Protein AF-A0A7X7JIE3-F1 (afdb_monomer)

Foldseek 3Di:
DWFQDEEDPPDRHPFHDPLGQQLVLVPAAAPKEWDQLLLVVVVVVVVSVVSHDNSYDYDDPPVDDDPQAPVNDRDNQTWIAHPPRPDIDGSTDDPVVVVVVVVDDVLQCVVVDLAQEEAEEACAEPRDHRVSSVVSCPPRPSYDYDYDPDYDSPCCDDPNVVVVVVVVVVSVCVVPVPVVVVVD

Secondary structu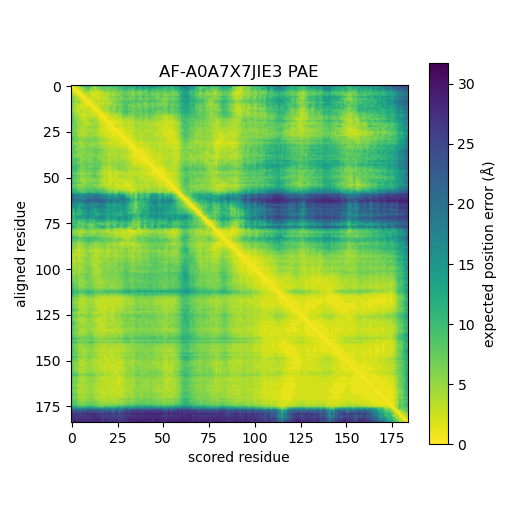re (DSSP,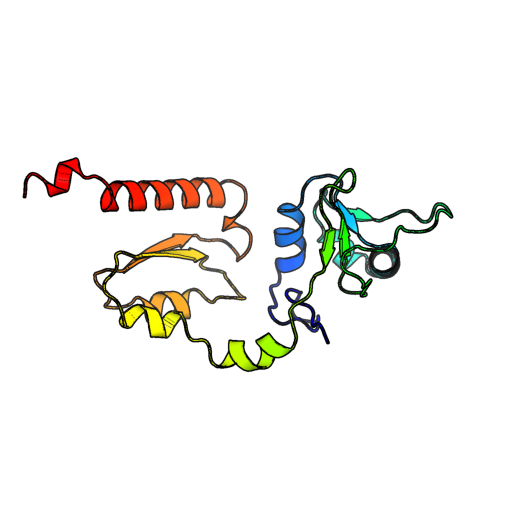 8-state):
-EE--EE-TTS--SEE-TTHHHHHHHTSPTTEEE-HHHHHHHTT-HHHHTTS-TTEEEPP--SPPPPPPTTS---TT-EEE-GGGS-EEES-EEHHHHTTGGG--HHHHGGG----EEEEEETT-SSS-HHHHHHHHTT-TTEEEEEESS-TTGGGSHHHHHHHHHHHHHHHHHHH-HHHHTT-

Radius of gyration: 20.13 Å; Cα contacts (8 Å, |Δi|>4): 265; chains: 1; bounding box: 42×31×66 Å

Mean predicted aligned error: 7.7 Å

Structure (mmCIF, N/CA/C/O backbone):
data_AF-A0A7X7JIE3-F1
#
_entry.id   AF-A0A7X7JIE3-F1
#
loop_
_atom_site.group_PDB
_atom_site.id
_atom_site.type_symbol
_atom_site.label_atom_id
_atom_site.label_alt_id
_atom_site.label_comp_id
_atom_site.label_asym_id
_atom_site.label_entity_id
_atom_site.label_seq_id
_atom_site.pdbx_PDB_ins_code
_atom_site.Cartn_x
_atom_site.Cartn_y
_atom_site.Cartn_z
_atom_site.occupancy
_atom_site.B_iso_or_equiv
_atom_site.auth_seq_id
_atom_site.auth_comp_id
_atom_site.auth_asym_id
_atom_site.auth_atom_id
_atom_site.pdbx_PDB_model_num
ATOM 1 N N . ILE A 1 1 ? -8.744 -13.625 -19.183 1.00 59.03 1 ILE A N 1
ATOM 2 C CA . ILE A 1 1 ? -8.381 -12.196 -19.337 1.00 59.03 1 ILE A CA 1
ATOM 3 C C . ILE A 1 1 ? -7.769 -11.752 -18.012 1.00 59.03 1 ILE A C 1
ATOM 5 O O . ILE A 1 1 ? -8.332 -12.080 -16.974 1.00 59.03 1 ILE A O 1
ATOM 9 N N . LEU A 1 2 ? -6.586 -11.145 -18.031 1.00 63.66 2 LEU A N 1
ATOM 10 C CA . LEU A 1 2 ? -5.974 -10.511 -16.860 1.00 63.66 2 LEU A CA 1
ATOM 11 C C . LEU A 1 2 ? -5.906 -9.010 -17.151 1.00 63.66 2 LEU A C 1
ATOM 13 O O . LEU A 1 2 ? -5.656 -8.644 -18.299 1.00 63.66 2 LEU A O 1
ATOM 17 N N . LEU A 1 3 ? -6.169 -8.175 -16.150 1.00 65.50 3 LEU A N 1
ATOM 18 C CA . LEU A 1 3 ? -6.128 -6.713 -16.270 1.00 65.50 3 LEU A CA 1
ATOM 19 C C . LEU A 1 3 ? -4.968 -6.164 -15.436 1.00 65.50 3 LEU A C 1
ATOM 21 O O . LEU A 1 3 ? -4.694 -6.754 -14.390 1.00 65.50 3 LEU A O 1
ATOM 25 N N . PRO A 1 4 ? -4.314 -5.062 -15.839 1.00 71.94 4 PRO A N 1
ATOM 26 C CA . PRO A 1 4 ? -3.298 -4.421 -15.009 1.00 71.94 4 PRO A CA 1
ATOM 27 C C . PRO A 1 4 ? -3.868 -4.057 -13.638 1.00 71.94 4 PRO A C 1
ATOM 29 O O . PRO A 1 4 ? -4.978 -3.528 -13.539 1.00 71.94 4 PRO A O 1
ATOM 32 N N . MET A 1 5 ? -3.132 -4.375 -12.577 1.00 80.25 5 MET A N 1
ATOM 33 C CA . MET A 1 5 ? -3.599 -4.193 -11.205 1.00 80.25 5 MET A CA 1
ATOM 34 C C . MET A 1 5 ? -3.356 -2.764 -10.724 1.00 80.25 5 MET A C 1
ATOM 36 O O . MET A 1 5 ? -4.296 -2.124 -10.264 1.00 80.25 5 MET A O 1
ATOM 40 N N . ALA A 1 6 ? -2.131 -2.260 -10.871 1.00 80.38 6 ALA A N 1
ATOM 41 C CA . ALA A 1 6 ? -1.749 -0.917 -10.444 1.00 80.38 6 ALA A CA 1
ATOM 42 C C . ALA A 1 6 ? -1.117 -0.124 -11.596 1.00 80.38 6 ALA A C 1
ATOM 44 O O . ALA A 1 6 ? -0.427 -0.690 -12.449 1.00 80.38 6 ALA A O 1
ATOM 45 N N . GLY A 1 7 ? -1.347 1.186 -11.629 1.00 80.06 7 GLY A N 1
ATOM 46 C CA . GLY A 1 7 ? -0.788 2.080 -12.639 1.00 80.06 7 GLY A CA 1
ATOM 47 C C . GLY A 1 7 ? -0.875 3.551 -12.245 1.00 80.06 7 GLY A C 1
ATOM 48 O O . GLY A 1 7 ? -1.239 3.895 -11.124 1.00 80.06 7 GLY A O 1
ATOM 49 N N . THR A 1 8 ? -0.538 4.427 -13.186 1.00 80.25 8 THR A N 1
ATOM 50 C CA . THR A 1 8 ? -0.750 5.877 -13.055 1.00 80.25 8 THR A CA 1
ATOM 51 C C . THR A 1 8 ? -2.126 6.270 -13.602 1.00 80.25 8 THR A C 1
ATOM 53 O O . THR A 1 8 ? -2.792 5.464 -14.249 1.00 80.25 8 THR A O 1
ATOM 56 N N . SER A 1 9 ? -2.570 7.508 -13.367 1.00 75.75 9 SER A N 1
ATOM 57 C CA . SER A 1 9 ? -3.937 7.972 -13.679 1.00 75.75 9 SER A CA 1
ATOM 58 C C . SER A 1 9 ? -4.374 7.839 -15.146 1.00 75.75 9 SER A C 1
ATOM 60 O O . SER A 1 9 ? -5.570 7.778 -15.415 1.00 75.75 9 SER A O 1
ATOM 62 N N . TRP A 1 10 ? -3.438 7.782 -16.095 1.00 77.31 10 TRP A N 1
ATOM 63 C CA . TRP A 1 10 ? -3.717 7.622 -17.528 1.00 77.31 10 TRP A CA 1
ATOM 64 C C . TRP A 1 10 ? -3.559 6.175 -18.023 1.00 77.31 10 TRP A C 1
ATOM 66 O O . TRP A 1 10 ? -3.863 5.879 -19.180 1.00 77.31 10 TRP A O 1
ATOM 76 N N . MET A 1 11 ? -3.074 5.266 -17.172 1.00 77.50 11 MET A N 1
ATOM 77 C CA . MET A 1 11 ? -2.922 3.854 -17.508 1.00 77.50 11 MET A CA 1
ATOM 78 C C . MET A 1 11 ? -4.229 3.103 -17.214 1.00 77.50 11 MET A C 1
ATOM 80 O O . MET A 1 11 ? -4.833 3.312 -16.162 1.00 77.50 11 MET A O 1
ATOM 84 N N . PRO A 1 12 ? -4.666 2.182 -18.092 1.00 75.19 12 PRO A N 1
ATOM 85 C CA . PRO A 1 12 ? -5.800 1.311 -17.815 1.00 75.19 12 PRO A CA 1
ATOM 86 C C . PRO A 1 12 ? -5.411 0.272 -16.750 1.00 75.19 12 PRO A C 1
ATOM 88 O O . PRO A 1 12 ? -4.955 -0.824 -17.077 1.00 75.19 12 PRO A O 1
ATOM 91 N N . ALA A 1 13 ? -5.580 0.627 -15.477 1.00 78.75 13 ALA A N 1
ATOM 92 C CA . ALA A 1 13 ? -5.314 -0.218 -14.316 1.00 78.75 13 ALA A CA 1
ATOM 93 C C . ALA A 1 13 ? -6.512 -0.246 -13.361 1.00 78.75 13 ALA A C 1
ATOM 95 O O . ALA A 1 13 ? -7.357 0.648 -13.374 1.00 78.75 13 ALA A O 1
ATOM 96 N N . PHE A 1 14 ? -6.592 -1.292 -12.537 1.00 78.38 14 PHE A N 1
ATOM 97 C CA . PHE A 1 14 ? -7.648 -1.417 -11.533 1.00 78.38 14 PHE A CA 1
ATOM 98 C C . PHE A 1 14 ? -7.506 -0.375 -10.409 1.00 78.38 14 PHE A C 1
ATOM 100 O O . PHE A 1 14 ? -8.501 0.185 -9.957 1.00 78.38 14 PHE A O 1
ATOM 107 N N . VAL A 1 15 ? -6.270 -0.091 -9.994 1.00 80.69 15 VAL A N 1
ATOM 108 C CA . VAL A 1 15 ? -5.911 0.953 -9.029 1.00 80.69 15 VAL A CA 1
ATOM 109 C C . VAL A 1 15 ? -4.949 1.934 -9.688 1.00 80.69 15 VAL A C 1
ATOM 111 O O . VAL A 1 15 ? -3.995 1.518 -10.347 1.00 80.69 15 VAL A O 1
ATOM 114 N N . ALA A 1 16 ? -5.176 3.232 -9.495 1.00 82.88 16 ALA A N 1
ATOM 115 C CA . ALA A 1 16 ? -4.303 4.272 -10.017 1.00 82.88 16 ALA A CA 1
ATOM 116 C C . ALA A 1 16 ? -3.787 5.174 -8.894 1.00 82.88 16 ALA A C 1
ATOM 118 O O . ALA A 1 16 ? -4.579 5.671 -8.095 1.00 82.88 16 ALA A O 1
ATOM 119 N N . SER A 1 17 ? -2.474 5.410 -8.872 1.00 81.69 17 SER A N 1
ATOM 120 C CA . SER A 1 17 ? -1.835 6.378 -7.977 1.00 81.69 17 SER A CA 1
ATOM 121 C C . SER A 1 17 ? -0.735 7.154 -8.705 1.00 81.69 17 SER A C 1
ATOM 123 O O . SER A 1 17 ? -0.048 6.562 -9.545 1.00 81.69 17 SER A O 1
ATOM 125 N N . PRO A 1 18 ? -0.527 8.451 -8.410 1.00 82.25 18 PRO A N 1
ATOM 126 C CA . PRO A 1 18 ? 0.591 9.213 -8.968 1.00 82.25 18 PRO A CA 1
ATOM 127 C C . PRO A 1 18 ? 1.964 8.626 -8.606 1.00 82.25 18 PRO A C 1
ATOM 129 O O . PRO A 1 18 ? 2.862 8.618 -9.443 1.00 82.25 18 PRO A O 1
ATOM 132 N N . ASP A 1 19 ? 2.105 8.092 -7.392 1.00 84.44 19 ASP A N 1
ATOM 133 C CA . ASP A 1 19 ? 3.336 7.500 -6.852 1.00 84.44 19 ASP A CA 1
ATOM 134 C C . ASP A 1 19 ? 3.497 6.008 -7.196 1.00 84.44 19 ASP A C 1
ATOM 136 O O . ASP A 1 19 ? 4.524 5.416 -6.872 1.00 84.44 19 ASP A O 1
ATOM 140 N N . ALA A 1 20 ? 2.534 5.386 -7.894 1.00 84.12 20 ALA A N 1
ATOM 141 C CA . ALA A 1 20 ? 2.501 3.933 -8.073 1.00 84.12 20 ALA A CA 1
ATOM 142 C C . ALA A 1 20 ? 3.762 3.361 -8.726 1.00 84.12 20 ALA A C 1
ATOM 144 O O . ALA A 1 20 ? 4.228 2.296 -8.334 1.00 84.12 20 ALA A O 1
ATOM 145 N N . LEU A 1 21 ? 4.326 4.051 -9.720 1.00 82.88 21 LEU A N 1
ATOM 146 C CA . LEU A 1 21 ? 5.526 3.573 -10.406 1.00 82.88 21 LEU A CA 1
ATOM 147 C C . LEU A 1 21 ? 6.774 3.709 -9.533 1.00 82.88 21 LEU A C 1
ATOM 149 O O . LEU A 1 21 ? 7.520 2.741 -9.399 1.00 82.88 21 LEU A O 1
ATOM 153 N N . ALA A 1 22 ? 6.991 4.874 -8.925 1.00 85.31 22 ALA A N 1
ATOM 154 C CA . ALA A 1 22 ? 8.165 5.131 -8.093 1.00 85.31 22 ALA A CA 1
ATOM 155 C C . ALA A 1 22 ? 8.135 4.318 -6.796 1.00 85.31 22 ALA A C 1
ATOM 157 O O . ALA A 1 22 ? 9.095 3.617 -6.481 1.00 85.31 22 ALA A O 1
ATOM 158 N N . GLY A 1 23 ? 7.002 4.339 -6.100 1.00 83.69 23 GLY A N 1
ATOM 159 C CA . GLY A 1 23 ? 6.799 3.629 -4.847 1.00 83.69 23 GLY A CA 1
ATOM 160 C C . GLY A 1 23 ? 6.857 2.114 -5.012 1.00 83.69 23 GLY A C 1
ATOM 161 O O . GLY A 1 23 ? 7.679 1.460 -4.374 1.00 83.69 23 GLY A O 1
ATOM 162 N N . ALA A 1 24 ? 6.065 1.538 -5.926 1.00 84.19 24 ALA A N 1
ATOM 163 C CA . ALA A 1 24 ? 6.064 0.085 -6.111 1.00 84.19 24 ALA A CA 1
ATOM 164 C C . ALA A 1 24 ? 7.415 -0.436 -6.615 1.00 84.19 24 ALA A C 1
ATOM 166 O O . ALA A 1 24 ? 7.845 -1.513 -6.209 1.00 84.19 24 ALA A O 1
ATOM 167 N N . SER A 1 25 ? 8.114 0.321 -7.471 1.00 85.38 25 SER A N 1
ATOM 168 C CA . SER A 1 25 ? 9.445 -0.085 -7.932 1.00 85.38 25 SER A CA 1
ATOM 169 C C . SER A 1 25 ? 10.509 -0.010 -6.838 1.00 85.38 25 SER A C 1
ATOM 171 O O . SER A 1 25 ? 11.468 -0.778 -6.884 1.00 85.38 25 SER A O 1
ATOM 173 N N . ALA A 1 26 ? 10.374 0.878 -5.852 1.00 87.12 26 ALA A N 1
ATOM 174 C CA . ALA A 1 26 ? 11.296 0.951 -4.718 1.00 87.12 26 ALA A CA 1
ATOM 175 C C . ALA A 1 26 ? 11.199 -0.277 -3.794 1.00 87.12 26 ALA A C 1
ATOM 177 O O . ALA A 1 26 ? 12.185 -0.631 -3.154 1.00 87.12 26 ALA A O 1
ATOM 178 N N . LEU A 1 27 ? 10.047 -0.958 -3.774 1.00 86.69 27 LEU A N 1
ATOM 179 C CA . LEU A 1 27 ? 9.825 -2.181 -2.990 1.00 86.69 27 LEU A CA 1
ATOM 180 C C . LEU A 1 27 ? 10.419 -3.442 -3.625 1.00 86.69 27 LEU A C 1
ATOM 182 O O . LEU A 1 27 ? 10.488 -4.486 -2.979 1.00 86.69 27 LEU A O 1
ATOM 186 N N . LEU A 1 28 ? 10.825 -3.373 -4.892 1.00 86.81 28 LEU A N 1
ATOM 187 C CA . LEU A 1 28 ? 11.394 -4.517 -5.594 1.00 86.81 28 LEU A CA 1
ATOM 188 C C . LEU A 1 28 ? 12.878 -4.680 -5.248 1.00 86.81 28 LEU A C 1
ATOM 190 O O . LEU A 1 28 ? 13.570 -3.670 -5.102 1.00 86.81 28 LEU A O 1
ATOM 194 N N . PRO A 1 29 ? 13.404 -5.915 -5.171 1.00 86.88 29 PRO A N 1
ATOM 195 C CA . PRO A 1 29 ? 14.830 -6.147 -4.959 1.00 86.88 29 PRO A CA 1
ATOM 196 C C . PRO A 1 29 ? 15.700 -5.496 -6.041 1.00 86.88 29 PRO A C 1
ATOM 198 O O . PRO A 1 29 ? 15.321 -5.451 -7.215 1.00 86.88 29 PRO A O 1
ATOM 201 N N . ALA A 1 30 ? 16.884 -5.015 -5.662 1.00 87.81 30 ALA A N 1
ATOM 202 C CA . ALA A 1 30 ? 17.836 -4.431 -6.605 1.00 87.81 30 ALA A CA 1
ATOM 203 C C . ALA A 1 30 ? 18.287 -5.456 -7.657 1.00 87.81 30 ALA A C 1
ATOM 205 O O . ALA A 1 30 ? 18.656 -6.571 -7.301 1.00 87.81 30 ALA A O 1
ATOM 206 N N . GLY A 1 31 ? 18.271 -5.074 -8.939 1.00 84.31 31 GLY A N 1
ATOM 207 C CA . GLY A 1 31 ? 18.540 -5.976 -10.067 1.00 84.31 31 GLY A CA 1
ATOM 208 C C . GLY A 1 31 ? 17.283 -6.648 -10.632 1.00 84.31 31 GLY A C 1
ATOM 209 O O . GLY A 1 31 ? 17.386 -7.572 -11.441 1.00 84.31 31 GLY A O 1
ATOM 210 N N . THR A 1 32 ? 16.092 -6.203 -10.212 1.00 87.31 32 THR A N 1
ATOM 211 C CA . THR A 1 32 ? 14.821 -6.642 -10.797 1.00 87.31 32 THR A CA 1
ATOM 212 C C . THR A 1 32 ? 14.745 -6.189 -12.250 1.00 87.31 32 THR A C 1
ATOM 214 O O . THR A 1 32 ? 14.961 -5.020 -12.553 1.00 87.31 32 THR A O 1
ATOM 217 N 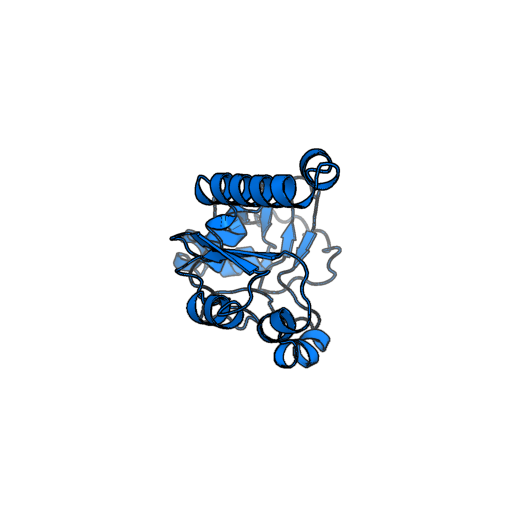N . ARG A 1 33 ? 14.398 -7.089 -13.170 1.00 86.12 33 ARG A N 1
ATOM 218 C CA . ARG A 1 33 ? 14.357 -6.794 -14.606 1.00 86.12 33 ARG A CA 1
ATOM 219 C C . ARG A 1 33 ? 12.938 -6.679 -15.134 1.00 86.12 33 ARG A C 1
ATOM 221 O O . ARG A 1 33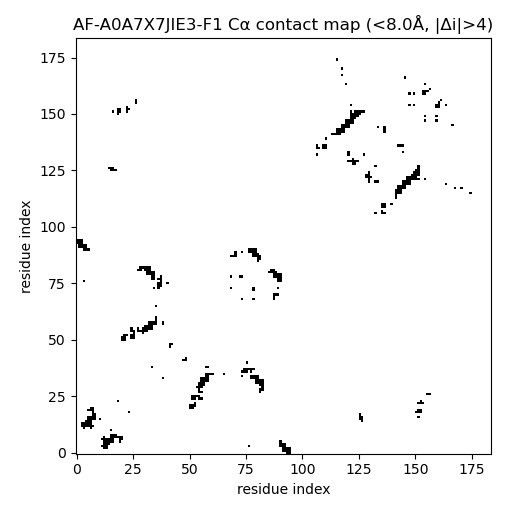 ? 12.067 -7.478 -14.790 1.00 86.12 33 ARG A O 1
ATOM 228 N N . LEU A 1 34 ? 12.720 -5.705 -16.015 1.00 84.62 34 LEU A N 1
ATOM 229 C CA . LEU A 1 34 ? 11.510 -5.625 -16.842 1.00 84.62 34 LEU A CA 1
ATOM 230 C C . LEU A 1 34 ? 11.624 -6.575 -18.030 1.00 84.62 34 LEU A C 1
ATOM 232 O O . LEU A 1 34 ? 12.707 -6.713 -18.595 1.00 84.62 34 LEU A O 1
ATOM 236 N N . SER A 1 35 ? 10.508 -7.125 -18.505 1.00 80.56 35 SER A N 1
ATOM 237 C CA . SER A 1 35 ? 10.494 -7.849 -19.784 1.00 80.56 35 SER A CA 1
ATOM 238 C C . SER A 1 35 ? 11.025 -7.000 -20.945 1.00 80.56 35 SER A C 1
ATOM 240 O O . SER A 1 35 ? 10.979 -5.761 -20.916 1.00 80.56 35 SER A O 1
ATOM 242 N N . ARG A 1 36 ? 11.506 -7.643 -22.010 1.00 78.44 36 ARG A N 1
ATOM 243 C CA . ARG A 1 36 ? 12.017 -6.975 -23.213 1.00 78.44 36 ARG A CA 1
ATOM 244 C C . ARG A 1 36 ? 10.962 -6.095 -23.851 1.00 78.44 36 ARG A C 1
ATOM 246 O O . ARG A 1 36 ? 11.273 -4.980 -24.280 1.00 78.44 36 ARG A O 1
ATOM 253 N N . ARG A 1 37 ? 9.711 -6.557 -23.902 1.00 78.00 37 ARG A N 1
ATOM 254 C CA . ARG A 1 37 ? 8.600 -5.781 -24.459 1.00 78.00 37 ARG A CA 1
ATOM 255 C C . ARG A 1 37 ? 8.383 -4.493 -23.673 1.00 78.00 37 ARG A C 1
ATOM 257 O O . ARG A 1 37 ? 8.367 -3.416 -24.273 1.00 78.00 37 ARG A O 1
ATOM 264 N N . THR A 1 38 ? 8.274 -4.585 -22.349 1.00 80.00 38 THR A N 1
ATOM 265 C CA . THR A 1 38 ? 8.097 -3.410 -21.486 1.00 80.00 38 THR A CA 1
ATOM 266 C C . THR A 1 38 ? 9.323 -2.501 -21.530 1.00 80.00 38 THR A C 1
ATOM 268 O O . THR A 1 38 ? 9.170 -1.294 -21.695 1.00 80.00 38 THR A O 1
ATOM 271 N N . SER A 1 39 ? 10.536 -3.059 -21.517 1.00 82.88 39 SER A N 1
ATOM 272 C CA . SER A 1 39 ? 11.793 -2.309 -21.658 1.00 82.88 39 SER A CA 1
ATOM 273 C C . SER A 1 39 ? 11.856 -1.516 -22.969 1.00 82.88 39 SER A C 1
ATOM 275 O O . SER A 1 39 ? 12.257 -0.352 -22.982 1.00 82.88 39 SER A O 1
ATOM 277 N N . THR A 1 40 ? 11.420 -2.115 -24.080 1.00 82.81 40 THR A N 1
ATOM 278 C CA . THR A 1 40 ? 11.409 -1.472 -25.405 1.00 82.81 40 THR A CA 1
ATOM 279 C C . THR A 1 40 ? 10.432 -0.303 -25.458 1.00 82.81 40 THR A C 1
ATOM 281 O O . THR A 1 40 ? 10.748 0.751 -26.009 1.00 82.81 40 THR A O 1
ATOM 284 N N . VAL A 1 41 ? 9.253 -0.470 -24.860 1.00 82.00 41 VAL A N 1
ATOM 285 C CA . VAL A 1 41 ? 8.247 0.594 -24.764 1.00 82.00 41 VAL A CA 1
ATOM 286 C C . VAL A 1 41 ? 8.739 1.716 -23.853 1.00 82.00 41 VAL A C 1
ATOM 288 O O . VAL A 1 41 ? 8.653 2.885 -24.223 1.00 82.00 41 VAL A O 1
ATOM 291 N N . LEU A 1 42 ? 9.328 1.377 -22.706 1.00 81.56 42 LEU A N 1
ATOM 292 C CA . LEU A 1 42 ? 9.815 2.346 -21.730 1.00 81.56 42 LEU A CA 1
ATOM 293 C C . LEU A 1 42 ? 10.960 3.215 -22.278 1.00 81.56 42 LEU A C 1
ATOM 295 O O . LEU A 1 42 ? 11.029 4.402 -21.969 1.00 81.56 42 LEU A O 1
ATOM 299 N N . LYS A 1 43 ? 11.815 2.676 -23.161 1.00 81.81 43 LYS A N 1
ATOM 300 C CA . LYS A 1 43 ? 12.826 3.472 -23.888 1.00 81.81 43 LYS A CA 1
ATOM 301 C C . LYS A 1 43 ? 12.209 4.626 -24.690 1.00 81.81 43 LYS A C 1
ATOM 303 O O . LYS A 1 43 ? 12.877 5.633 -24.893 1.00 81.81 43 LYS A O 1
ATOM 308 N N . ARG A 1 44 ? 10.951 4.499 -25.126 1.00 83.75 44 ARG A N 1
ATOM 309 C CA . ARG A 1 44 ? 10.213 5.540 -25.863 1.00 83.75 44 ARG A CA 1
ATOM 310 C C . ARG A 1 44 ? 9.459 6.513 -24.948 1.00 83.75 44 ARG A C 1
ATOM 312 O O . ARG A 1 44 ? 8.882 7.472 -25.446 1.00 83.75 44 ARG A O 1
ATOM 319 N N . LEU A 1 45 ? 9.460 6.280 -23.633 1.00 84.00 45 LEU A N 1
ATOM 320 C CA . LEU A 1 45 ? 8.726 7.056 -22.629 1.00 84.00 45 LEU A CA 1
ATOM 321 C C . LEU A 1 45 ? 9.686 7.536 -21.522 1.00 84.00 45 LEU A C 1
ATOM 323 O O . LEU A 1 45 ? 9.653 7.022 -20.401 1.00 84.00 45 LEU A O 1
ATOM 327 N N . PRO A 1 46 ? 10.564 8.516 -21.808 1.00 82.56 46 PRO A N 1
ATOM 328 C CA . PRO A 1 46 ? 11.634 8.921 -20.892 1.00 82.56 46 PRO A CA 1
ATOM 329 C C . PRO A 1 46 ? 11.118 9.473 -19.555 1.00 82.56 46 PRO A C 1
ATOM 331 O O . PRO A 1 46 ? 11.730 9.225 -18.521 1.00 82.56 46 PRO A O 1
ATOM 334 N N . SER A 1 47 ? 9.968 10.153 -19.553 1.00 81.75 47 SER A N 1
ATOM 335 C CA . SER A 1 47 ? 9.320 10.653 -18.334 1.00 81.75 47 SER A CA 1
ATOM 336 C C . SER A 1 47 ? 8.841 9.530 -17.412 1.00 81.75 47 SER A C 1
ATOM 338 O O . SER A 1 47 ? 8.950 9.650 -16.198 1.00 81.75 47 SER A O 1
ATOM 340 N N . VAL A 1 48 ? 8.352 8.424 -17.978 1.00 79.56 48 VAL A N 1
ATOM 341 C CA . VAL A 1 48 ? 7.921 7.237 -17.225 1.00 79.56 48 VAL A CA 1
ATOM 342 C C . VAL A 1 48 ? 9.139 6.478 -16.707 1.00 79.56 48 VAL A C 1
ATOM 344 O O . VAL A 1 48 ? 9.166 6.062 -15.554 1.00 79.56 48 VAL A O 1
ATOM 347 N N . ARG A 1 49 ? 10.189 6.351 -17.530 1.00 81.75 49 ARG A N 1
ATOM 348 C CA . ARG A 1 49 ? 11.460 5.741 -17.116 1.00 81.75 49 ARG A CA 1
ATOM 349 C C . ARG A 1 49 ? 12.077 6.459 -15.918 1.00 81.75 49 ARG A C 1
ATOM 351 O O . ARG A 1 49 ? 12.589 5.793 -15.028 1.00 81.75 49 ARG A O 1
ATOM 358 N N . ALA A 1 50 ? 12.024 7.789 -15.901 1.00 82.69 50 ALA A N 1
ATOM 359 C CA . ALA A 1 50 ? 12.570 8.601 -14.817 1.00 82.69 50 ALA A CA 1
ATOM 360 C C . ALA A 1 50 ? 11.865 8.377 -13.466 1.00 82.69 50 ALA A C 1
ATOM 362 O O . ALA A 1 50 ? 12.440 8.698 -12.433 1.00 82.69 50 ALA A O 1
ATOM 363 N N . GLN A 1 51 ? 10.645 7.829 -13.470 1.00 83.25 51 GLN A N 1
ATOM 364 C CA . GLN A 1 51 ? 9.905 7.503 -12.250 1.00 83.25 51 GLN A CA 1
ATOM 365 C C . GLN A 1 51 ? 10.267 6.132 -11.678 1.00 83.25 51 GLN A C 1
ATOM 367 O O . GLN A 1 51 ? 9.901 5.852 -10.544 1.00 83.25 51 GLN A O 1
ATOM 372 N N . LEU A 1 52 ? 10.940 5.257 -12.429 1.00 84.94 52 LEU A N 1
ATOM 373 C CA . LEU A 1 52 ? 11.330 3.955 -11.894 1.00 84.94 52 LEU A CA 1
ATOM 374 C C . LEU A 1 52 ? 12.488 4.098 -10.909 1.00 84.94 52 LEU A C 1
ATOM 376 O O . LEU A 1 52 ? 13.425 4.870 -11.125 1.00 84.94 52 LEU A O 1
ATOM 380 N N . SER A 1 53 ? 12.437 3.306 -9.844 1.00 86.44 53 SER A N 1
ATOM 381 C CA . SER A 1 53 ? 13.524 3.198 -8.885 1.00 86.44 53 SER A CA 1
ATOM 382 C C . SER A 1 53 ? 14.782 2.618 -9.536 1.00 86.44 53 SER A C 1
ATOM 384 O O . SER A 1 53 ? 14.750 1.954 -10.576 1.00 86.44 53 SER A O 1
ATOM 386 N N . LYS A 1 54 ? 15.911 2.804 -8.851 1.00 86.44 54 LYS A N 1
ATOM 387 C CA . LYS A 1 54 ? 17.203 2.216 -9.230 1.00 86.44 54 LYS A CA 1
ATOM 388 C C . LYS A 1 54 ? 17.233 0.689 -9.110 1.00 86.44 54 LYS A C 1
ATOM 390 O O . LYS A 1 54 ? 18.184 0.077 -9.579 1.00 86.44 54 LYS A O 1
ATOM 395 N N . ASN A 1 55 ? 16.219 0.082 -8.490 1.00 87.62 55 ASN A N 1
ATOM 396 C CA . ASN A 1 55 ? 16.144 -1.366 -8.331 1.00 87.62 55 ASN A CA 1
ATOM 397 C C . ASN A 1 55 ? 15.723 -2.060 -9.630 1.00 87.62 55 ASN A C 1
ATOM 399 O O . ASN A 1 55 ? 15.928 -3.266 -9.756 1.00 87.62 55 ASN A O 1
ATOM 403 N N . ILE A 1 56 ? 15.143 -1.307 -10.576 1.00 85.06 56 ILE A N 1
ATOM 404 C CA . ILE A 1 56 ? 14.684 -1.828 -11.857 1.00 85.06 56 ILE A CA 1
ATOM 405 C C . ILE A 1 56 ? 15.717 -1.597 -12.961 1.00 85.06 56 ILE A C 1
ATOM 407 O O . ILE A 1 56 ? 16.061 -0.464 -13.301 1.00 85.06 56 ILE A O 1
ATOM 411 N N . GLU A 1 57 ? 16.105 -2.685 -13.615 1.00 84.31 57 GLU A N 1
ATOM 412 C CA . GLU A 1 57 ? 16.963 -2.693 -14.791 1.00 84.31 57 GLU A CA 1
ATOM 413 C C . GLU A 1 57 ? 16.149 -3.031 -16.054 1.00 84.31 57 GLU A C 1
ATOM 415 O O . GLU A 1 57 ? 15.385 -4.004 -16.083 1.00 84.31 57 GLU A O 1
ATOM 420 N N . PRO A 1 58 ? 16.274 -2.248 -17.139 1.00 79.00 58 PRO A N 1
ATOM 421 C CA . PRO A 1 58 ? 15.752 -2.657 -18.434 1.00 79.00 58 PRO A CA 1
ATOM 422 C C . PRO A 1 58 ? 16.493 -3.903 -18.920 1.00 79.00 58 PRO A C 1
ATOM 424 O O . PRO A 1 58 ? 17.720 -3.943 -18.880 1.00 79.00 58 PRO A O 1
ATOM 427 N N . THR A 1 59 ? 15.773 -4.882 -19.462 1.00 77.50 59 THR A N 1
ATOM 428 C CA . THR A 1 59 ? 16.432 -6.018 -20.115 1.00 77.50 59 THR A CA 1
ATOM 429 C C . THR A 1 59 ? 17.094 -5.553 -21.415 1.00 77.50 59 THR A C 1
ATOM 431 O O . THR A 1 59 ? 16.456 -4.917 -22.267 1.00 77.50 59 THR A O 1
ATOM 434 N N . GLU A 1 60 ? 18.392 -5.833 -21.557 1.00 67.38 60 GLU A N 1
ATOM 435 C CA . GLU A 1 60 ? 19.152 -5.539 -22.772 1.00 67.38 60 GLU A CA 1
ATOM 436 C C . GLU A 1 60 ? 18.726 -6.443 -23.936 1.00 67.38 60 GLU A C 1
ATOM 438 O O . GLU A 1 60 ? 18.245 -7.562 -23.762 1.00 67.38 60 GLU A O 1
ATOM 443 N N . ILE A 1 61 ? 18.872 -5.925 -25.155 1.00 58.75 61 ILE A N 1
ATOM 444 C CA . ILE A 1 61 ? 18.633 -6.691 -26.379 1.00 58.75 61 ILE A CA 1
ATOM 445 C C . ILE A 1 61 ? 20.005 -7.193 -26.829 1.00 58.75 61 ILE A C 1
ATOM 447 O O . ILE A 1 61 ? 20.670 -6.540 -27.625 1.00 58.75 61 ILE A O 1
ATOM 451 N N . ASP A 1 62 ? 20.444 -8.317 -26.271 1.00 58.00 62 ASP A N 1
ATOM 452 C CA . ASP A 1 62 ? 21.746 -8.946 -26.542 1.00 58.00 62 ASP A CA 1
ATOM 453 C C . ASP A 1 62 ? 21.651 -10.116 -27.542 1.00 58.00 62 ASP A C 1
ATOM 455 O O . ASP A 1 62 ? 22.602 -10.871 -27.732 1.00 58.00 62 ASP A O 1
ATOM 459 N N . GLY A 1 63 ? 20.492 -10.282 -28.188 1.00 54.66 63 GLY A N 1
ATOM 460 C CA . GLY A 1 63 ? 20.236 -11.352 -29.153 1.00 54.66 63 GLY A CA 1
ATOM 461 C C . GLY A 1 63 ? 19.952 -12.723 -28.531 1.00 54.66 63 GLY A C 1
ATOM 462 O O . GLY A 1 63 ? 19.657 -13.655 -29.276 1.00 54.66 63 GLY A O 1
ATOM 463 N N . ARG A 1 64 ? 19.986 -12.867 -27.198 1.00 58.50 64 ARG A N 1
ATOM 464 C CA . ARG A 1 64 ? 19.569 -14.105 -26.524 1.00 58.50 64 ARG A CA 1
ATOM 465 C C . ARG A 1 64 ? 18.049 -14.183 -26.458 1.00 58.50 64 ARG A C 1
ATOM 467 O O . ARG A 1 64 ? 17.371 -13.168 -26.308 1.00 58.50 64 ARG A O 1
ATOM 474 N N . GLU A 1 65 ? 17.485 -15.376 -26.575 1.00 59.84 65 GLU A N 1
ATOM 475 C CA . GLU A 1 65 ? 16.044 -15.567 -26.402 1.00 59.84 65 GLU A CA 1
ATOM 476 C C . GLU A 1 65 ? 15.651 -15.216 -24.958 1.00 59.84 65 GLU A C 1
ATOM 478 O O . GLU A 1 65 ? 16.380 -15.534 -24.017 1.00 59.84 65 GLU A O 1
ATOM 483 N N . GLU A 1 66 ? 14.547 -14.483 -24.771 1.00 64.19 66 GLU A N 1
ATOM 484 C CA . GLU A 1 66 ? 14.074 -14.240 -23.405 1.00 64.19 66 GLU A CA 1
ATOM 485 C C . GLU A 1 66 ? 13.435 -15.542 -22.914 1.00 64.19 66 GLU A C 1
ATOM 487 O O . GLU A 1 66 ? 12.593 -16.076 -23.640 1.00 64.19 66 GLU A O 1
ATOM 492 N N . PRO A 1 67 ? 13.795 -16.058 -21.725 1.00 61.69 67 PRO A N 1
ATOM 493 C CA . PRO A 1 67 ? 13.180 -17.277 -21.215 1.00 61.69 67 PRO A CA 1
ATOM 494 C C . PRO A 1 67 ? 11.665 -17.088 -21.139 1.00 61.69 67 PRO A C 1
ATOM 496 O O . PRO A 1 67 ? 11.215 -16.008 -20.755 1.00 61.69 67 PRO A O 1
ATOM 499 N N . GLU A 1 68 ? 10.862 -18.100 -21.461 1.00 62.62 68 GLU A N 1
ATOM 500 C CA . GLU A 1 68 ? 9.414 -18.006 -21.244 1.00 62.62 68 GLU A CA 1
ATOM 501 C C . GLU A 1 68 ? 9.127 -17.640 -19.781 1.00 62.62 68 GLU A C 1
ATOM 503 O O . GLU A 1 68 ? 9.805 -18.106 -18.864 1.00 62.62 68 GLU A O 1
ATOM 508 N N . THR A 1 69 ? 8.166 -16.744 -19.552 1.00 64.44 69 THR A N 1
ATOM 509 C CA . THR A 1 69 ? 7.772 -16.402 -18.184 1.00 64.44 69 THR A CA 1
ATOM 510 C C . THR A 1 69 ? 6.948 -17.556 -17.620 1.00 64.44 69 THR A C 1
ATOM 512 O O . THR A 1 69 ? 5.990 -18.002 -18.252 1.00 64.44 69 THR A O 1
ATOM 515 N N . GLY A 1 70 ? 7.244 -18.003 -16.401 1.00 61.19 70 GLY A N 1
ATOM 516 C CA . GLY A 1 70 ? 6.392 -18.923 -15.640 1.00 61.19 70 GLY A CA 1
ATOM 517 C C . GLY A 1 70 ? 5.002 -18.336 -15.360 1.00 61.19 70 GLY A C 1
ATOM 518 O O . GLY A 1 70 ? 4.049 -19.061 -15.082 1.00 61.19 70 GLY A O 1
ATOM 519 N N . VAL A 1 71 ? 4.853 -17.014 -15.510 1.00 66.44 71 VAL A N 1
ATOM 520 C CA . VAL A 1 71 ? 3.569 -16.294 -15.468 1.00 66.44 71 VAL A CA 1
ATOM 521 C C . VAL A 1 71 ? 2.738 -16.489 -16.755 1.00 66.44 71 VAL A C 1
ATOM 523 O O . VAL A 1 71 ? 1.567 -16.104 -16.819 1.00 66.44 71 VAL A O 1
ATOM 526 N N . GLY A 1 72 ? 3.326 -17.100 -17.792 1.00 60.00 72 GLY A N 1
ATOM 527 C CA . GLY A 1 72 ? 2.678 -17.523 -19.034 1.00 60.00 72 GLY A CA 1
ATOM 528 C C . GLY A 1 72 ? 2.236 -16.388 -19.960 1.00 60.00 72 GLY A C 1
ATOM 529 O O . GLY A 1 72 ? 1.493 -16.643 -20.911 1.00 60.00 72 GLY A O 1
ATOM 530 N N . ARG A 1 73 ? 2.608 -15.128 -19.673 1.00 63.09 73 ARG A N 1
ATOM 531 C CA . ARG A 1 73 ? 2.254 -13.934 -20.467 1.00 63.09 73 ARG A CA 1
ATOM 532 C C . ARG A 1 73 ? 3.267 -12.803 -20.289 1.00 63.09 73 ARG A C 1
ATOM 534 O O . ARG A 1 73 ? 3.581 -12.449 -19.159 1.00 63.09 73 ARG A O 1
ATOM 541 N N . ASP A 1 74 ? 3.661 -12.169 -21.395 1.00 65.25 74 ASP A N 1
ATOM 542 C CA . ASP A 1 74 ? 4.395 -10.895 -21.426 1.00 65.25 74 ASP A CA 1
ATOM 543 C C . ASP A 1 74 ? 3.493 -9.770 -21.977 1.00 65.25 74 ASP A C 1
ATOM 545 O O . ASP A 1 74 ? 3.277 -9.616 -23.189 1.00 65.25 74 ASP A O 1
ATOM 549 N N . SER A 1 75 ? 2.879 -9.011 -21.065 1.00 66.88 75 SER A N 1
ATOM 550 C CA . SER A 1 75 ? 2.057 -7.848 -21.415 1.00 66.88 75 SER A CA 1
ATOM 551 C C . SER A 1 75 ? 2.885 -6.566 -21.356 1.00 66.88 75 SER A C 1
ATOM 553 O O . SER A 1 75 ? 3.831 -6.467 -20.583 1.00 66.88 75 SER A O 1
ATOM 555 N N . ILE A 1 76 ? 2.479 -5.543 -22.114 1.00 64.44 76 ILE A N 1
ATOM 556 C CA . ILE A 1 76 ? 3.120 -4.216 -22.086 1.00 64.44 76 ILE A CA 1
ATOM 557 C C . ILE A 1 76 ? 3.168 -3.597 -20.677 1.00 64.44 76 ILE A C 1
ATOM 559 O O . ILE A 1 76 ? 4.061 -2.804 -20.389 1.00 64.44 76 ILE A O 1
ATOM 563 N N . TRP A 1 77 ? 2.257 -4.010 -19.791 1.00 64.12 77 TRP A N 1
ATOM 564 C CA . TRP A 1 77 ? 2.138 -3.531 -18.413 1.00 64.12 77 TRP A CA 1
ATOM 565 C C . TRP A 1 77 ? 3.091 -4.218 -17.425 1.00 64.12 77 TRP A C 1
ATOM 567 O O . TRP A 1 77 ? 3.061 -3.897 -16.240 1.00 64.12 77 TRP A O 1
ATOM 577 N N . GLY A 1 78 ? 3.975 -5.086 -17.929 1.00 71.00 78 GLY A N 1
ATOM 578 C CA . GLY A 1 78 ? 5.179 -5.526 -17.237 1.00 71.00 78 GLY A CA 1
ATOM 579 C C . GLY A 1 78 ? 5.080 -6.917 -16.628 1.00 71.00 78 GLY A C 1
ATOM 580 O O . GLY A 1 78 ? 4.162 -7.227 -15.864 1.00 71.00 78 GLY A O 1
ATOM 581 N N . VAL A 1 79 ? 6.085 -7.729 -16.947 1.00 77.38 79 VAL A N 1
ATOM 582 C CA . VAL A 1 79 ? 6.555 -8.815 -16.088 1.00 77.38 79 VAL A CA 1
ATOM 583 C C . VAL A 1 79 ? 7.830 -8.328 -15.412 1.00 77.38 79 VAL A C 1
ATOM 585 O O . VAL A 1 79 ? 8.722 -7.796 -16.077 1.00 77.38 79 VAL A O 1
ATOM 588 N N . LEU A 1 80 ? 7.877 -8.481 -14.096 1.00 81.81 80 LEU A N 1
ATOM 589 C CA . LEU A 1 80 ? 9.023 -8.224 -13.244 1.00 81.81 80 LEU A CA 1
ATOM 590 C C . LEU A 1 80 ? 9.689 -9.558 -12.942 1.00 81.81 80 LEU A C 1
ATOM 592 O O . LEU A 1 80 ? 9.023 -10.490 -12.487 1.00 81.81 80 LEU A O 1
ATOM 596 N N . ARG A 1 81 ? 10.992 -9.642 -13.186 1.00 83.00 81 ARG A N 1
ATOM 597 C CA . ARG A 1 81 ? 11.806 -10.790 -12.794 1.00 83.00 81 ARG A CA 1
ATOM 598 C C . ARG A 1 81 ? 12.774 -10.376 -11.715 1.00 83.00 81 ARG A C 1
ATOM 600 O O . ARG A 1 81 ? 13.494 -9.396 -11.890 1.00 83.00 81 ARG A O 1
ATOM 607 N N . GLY A 1 82 ? 12.795 -11.125 -10.627 1.00 83.44 82 GLY A N 1
ATOM 608 C CA . GLY A 1 82 ? 13.752 -10.913 -9.562 1.00 83.44 82 GLY A CA 1
ATOM 609 C C . GLY A 1 82 ? 15.194 -11.127 -10.017 1.00 83.44 82 GLY A C 1
ATOM 610 O O . GLY A 1 82 ? 15.441 -11.781 -11.041 1.00 83.44 82 GLY A O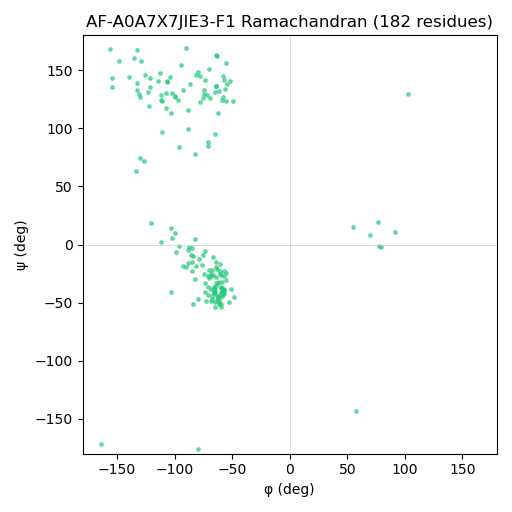 1
ATOM 611 N N . PRO A 1 83 ? 16.157 -10.617 -9.239 1.00 80.56 83 PRO A N 1
ATOM 612 C CA . PRO A 1 83 ? 17.566 -10.946 -9.412 1.00 80.56 83 PRO A CA 1
ATOM 613 C C . PRO A 1 83 ? 17.754 -12.466 -9.439 1.00 80.56 83 PRO A C 1
ATOM 615 O O . PRO A 1 83 ? 17.069 -13.191 -8.723 1.00 80.56 83 PRO A O 1
ATOM 618 N N . ASN A 1 84 ? 18.648 -12.960 -10.299 1.00 80.25 84 ASN A N 1
ATOM 619 C CA . ASN A 1 84 ? 18.967 -14.391 -10.432 1.00 80.25 84 ASN A CA 1
ATOM 620 C C . ASN A 1 84 ? 17.765 -15.325 -10.712 1.00 80.25 84 ASN A C 1
ATOM 622 O O . ASN A 1 84 ? 17.898 -16.538 -10.579 1.00 80.25 84 ASN A O 1
ATOM 626 N N . GLY A 1 85 ? 16.607 -14.789 -11.120 1.00 76.06 85 GLY A N 1
ATOM 627 C CA . GLY A 1 85 ? 15.400 -15.583 -11.373 1.00 76.06 85 GLY A CA 1
ATOM 628 C C . GLY A 1 85 ? 14.656 -16.036 -10.111 1.00 76.06 85 GLY A C 1
ATOM 629 O O . GLY A 1 85 ? 13.860 -16.965 -10.190 1.00 76.06 85 GLY A O 1
ATOM 630 N N . GLU A 1 86 ? 14.885 -15.395 -8.960 1.00 81.69 86 GLU A N 1
ATOM 631 C CA . GLU A 1 86 ? 14.265 -15.778 -7.677 1.00 81.69 86 GLU A CA 1
ATOM 632 C C . GLU A 1 86 ? 12.737 -15.636 -7.654 1.00 81.69 86 GLU A C 1
ATOM 634 O O . GLU A 1 86 ? 12.051 -16.356 -6.928 1.00 81.69 86 GLU A O 1
ATOM 639 N N . PHE A 1 87 ? 12.185 -14.719 -8.451 1.00 83.69 87 PHE A N 1
ATOM 640 C CA . PHE A 1 87 ? 10.743 -14.587 -8.621 1.00 83.69 87 PHE A CA 1
ATOM 641 C C . PHE A 1 87 ? 10.380 -14.108 -10.022 1.00 83.69 87 PHE A C 1
ATOM 643 O O . PHE A 1 87 ? 11.154 -13.423 -10.691 1.00 83.69 87 PHE A O 1
ATOM 650 N N . GLU A 1 88 ? 9.142 -14.389 -10.419 1.00 81.69 88 GLU A N 1
ATOM 651 C CA . GLU A 1 88 ? 8.497 -13.740 -11.553 1.00 81.69 88 GLU A CA 1
ATOM 652 C C . GLU A 1 88 ? 7.107 -13.254 -11.150 1.00 81.69 88 GLU A C 1
ATOM 654 O O . GLU A 1 88 ? 6.304 -14.004 -10.595 1.00 81.69 88 GLU A O 1
ATOM 659 N N . ALA A 1 89 ? 6.812 -11.990 -11.439 1.00 79.81 89 ALA A N 1
ATOM 660 C CA . ALA A 1 89 ? 5.529 -11.373 -11.139 1.00 79.81 89 ALA A CA 1
ATOM 661 C C . ALA A 1 89 ? 5.010 -10.621 -12.363 1.00 79.81 89 ALA A C 1
ATOM 663 O O . ALA A 1 89 ? 5.759 -9.921 -13.037 1.00 79.81 89 ALA A O 1
ATOM 664 N N . ALA A 1 90 ? 3.712 -10.721 -12.644 1.00 79.44 90 ALA A N 1
ATOM 665 C CA . ALA A 1 90 ? 3.057 -9.862 -13.626 1.00 79.44 90 ALA A CA 1
ATOM 666 C C . ALA A 1 90 ? 2.189 -8.830 -12.914 1.00 79.44 90 ALA A C 1
ATOM 668 O O . ALA A 1 90 ? 1.478 -9.159 -11.962 1.00 79.44 90 ALA A O 1
ATOM 669 N N . ASN A 1 91 ? 2.181 -7.600 -13.427 1.00 80.00 91 ASN A N 1
ATOM 670 C CA . ASN A 1 91 ? 1.193 -6.605 -13.026 1.00 80.00 91 ASN A CA 1
ATOM 671 C C . ASN A 1 91 ? -0.178 -6.995 -13.599 1.00 80.00 91 ASN A C 1
ATOM 673 O O . ASN A 1 91 ? -0.552 -6.594 -14.703 1.00 80.00 91 ASN A O 1
ATOM 677 N N . ALA A 1 92 ? -0.898 -7.853 -12.879 1.00 80.00 92 ALA A N 1
ATOM 678 C CA . ALA A 1 92 ? -2.098 -8.498 -13.376 1.00 80.00 92 ALA A CA 1
ATOM 679 C C . ALA A 1 92 ? -3.048 -8.916 -12.248 1.00 80.00 92 ALA A C 1
ATOM 681 O O . ALA A 1 92 ? -2.631 -9.431 -11.216 1.00 80.00 92 ALA A O 1
ATOM 682 N N . LEU A 1 93 ? -4.349 -8.789 -12.501 1.00 82.56 93 LEU A N 1
ATOM 683 C CA . LEU A 1 93 ? -5.429 -9.294 -11.660 1.00 82.56 93 LEU A CA 1
ATOM 684 C C . LEU A 1 93 ? -6.312 -10.262 -12.458 1.00 82.56 93 LEU A C 1
ATOM 686 O O . LEU A 1 93 ? -6.596 -10.041 -13.640 1.00 82.56 93 LEU A O 1
ATOM 690 N N . ALA A 1 94 ? -6.798 -11.324 -11.810 1.00 84.56 94 ALA A N 1
ATOM 691 C CA . ALA A 1 94 ? -7.781 -12.230 -12.404 1.00 84.56 94 ALA A CA 1
ATOM 692 C C . ALA A 1 94 ? -9.066 -11.477 -12.793 1.00 84.56 94 ALA A C 1
ATOM 694 O O . ALA A 1 94 ? -9.714 -10.902 -11.923 1.00 84.56 94 ALA A O 1
ATOM 695 N N . ALA A 1 95 ? -9.506 -11.542 -14.060 1.00 83.44 95 ALA A N 1
ATOM 696 C CA . ALA A 1 95 ? -10.695 -10.799 -14.515 1.00 83.44 95 ALA A CA 1
ATOM 697 C C . ALA A 1 95 ? -11.966 -11.075 -13.694 1.00 83.44 95 ALA A C 1
ATOM 699 O O . ALA A 1 95 ? -12.780 -10.179 -13.509 1.00 83.44 95 ALA A O 1
ATOM 700 N N . ARG A 1 96 ? -12.127 -12.282 -13.135 1.00 88.12 96 ARG A N 1
ATOM 701 C CA . ARG A 1 96 ? -13.263 -12.603 -12.249 1.00 88.12 96 ARG A CA 1
ATOM 702 C C . ARG A 1 96 ? -13.326 -11.724 -10.995 1.00 88.12 96 ARG A C 1
ATOM 704 O O . ARG A 1 96 ? -14.405 -11.540 -10.444 1.00 88.12 96 ARG A O 1
ATOM 711 N N . LEU A 1 97 ? -12.192 -11.191 -10.536 1.00 87.81 97 LEU A N 1
ATOM 712 C CA . LEU A 1 97 ? -12.148 -10.290 -9.386 1.00 87.81 97 LEU A CA 1
ATOM 713 C C . LEU A 1 97 ? -12.747 -8.923 -9.720 1.00 87.81 97 LEU A C 1
ATOM 715 O O . LEU A 1 97 ? -13.356 -8.326 -8.841 1.00 87.81 97 LEU A O 1
ATOM 719 N N . ALA A 1 98 ? -12.714 -8.484 -10.983 1.00 84.75 98 ALA A N 1
ATOM 720 C CA . ALA A 1 98 ? -13.397 -7.259 -11.406 1.00 84.75 98 ALA A CA 1
ATOM 721 C C . ALA A 1 98 ? -14.921 -7.322 -11.179 1.00 84.75 98 ALA A C 1
ATOM 723 O O . ALA A 1 98 ? -15.554 -6.294 -10.970 1.00 84.75 98 ALA A O 1
ATOM 724 N N . LEU A 1 99 ? -15.507 -8.527 -11.151 1.00 89.38 99 LEU A N 1
ATOM 725 C CA . LEU A 1 99 ? -16.926 -8.735 -10.839 1.00 89.38 99 LEU A CA 1
ATOM 726 C C . LEU A 1 99 ? -17.222 -8.725 -9.330 1.00 89.38 99 LEU A C 1
ATOM 728 O O . LEU A 1 99 ? -18.376 -8.584 -8.936 1.00 89.38 99 LEU A O 1
ATOM 732 N N . ARG A 1 100 ? -16.203 -8.911 -8.479 1.00 90.88 100 ARG A N 1
ATOM 733 C CA . ARG A 1 100 ? -16.356 -9.006 -7.017 1.00 90.88 100 ARG A CA 1
ATOM 734 C C . ARG A 1 100 ? -15.935 -7.736 -6.290 1.00 90.88 100 ARG A C 1
ATOM 736 O O . ARG A 1 100 ? -16.629 -7.320 -5.372 1.00 90.88 100 ARG A O 1
ATOM 743 N N . LEU A 1 101 ? -14.837 -7.111 -6.705 1.00 88.38 101 LEU A N 1
ATOM 744 C CA . LEU A 1 101 ? -14.249 -5.967 -6.006 1.00 88.38 101 LEU A CA 1
ATOM 745 C C . LEU A 1 101 ? -15.202 -4.766 -5.849 1.00 88.38 101 LEU A C 1
ATOM 747 O O . LEU A 1 101 ? -15.234 -4.213 -4.756 1.00 88.38 101 LEU A O 1
ATOM 751 N N . PRO A 1 102 ? -16.057 -4.398 -6.829 1.00 88.12 102 PRO A N 1
ATOM 752 C CA . PRO A 1 102 ? -17.030 -3.313 -6.635 1.00 88.12 102 PRO A CA 1
ATOM 753 C C . PRO A 1 102 ? -18.072 -3.588 -5.538 1.00 88.12 102 PRO A C 1
ATOM 755 O O . PRO A 1 102 ? -18.725 -2.667 -5.037 1.00 88.12 102 PRO A O 1
ATOM 758 N N . LEU A 1 103 ? -18.274 -4.863 -5.195 1.00 92.12 103 LEU A N 1
ATOM 759 C CA . LEU A 1 103 ? -19.207 -5.298 -4.161 1.00 92.12 103 LEU A CA 1
ATOM 760 C C . LEU A 1 103 ? -18.531 -5.440 -2.796 1.00 92.12 103 LEU A C 1
ATOM 762 O O . LEU A 1 103 ? -19.233 -5.435 -1.782 1.00 92.12 103 LEU A O 1
ATOM 766 N N . ASP A 1 104 ? -17.201 -5.532 -2.767 1.00 89.25 104 ASP A N 1
ATOM 767 C CA . ASP A 1 104 ? -16.435 -5.631 -1.537 1.00 89.25 104 ASP A CA 1
ATOM 768 C C . ASP A 1 104 ? -16.371 -4.268 -0.836 1.00 89.25 104 ASP A C 1
ATOM 770 O O . ASP A 1 104 ? -16.037 -3.240 -1.426 1.00 89.25 104 ASP A O 1
ATOM 774 N N . ARG A 1 105 ? -16.775 -4.234 0.436 1.00 90.94 105 ARG A N 1
ATOM 775 C CA . ARG A 1 105 ? -16.893 -2.997 1.225 1.00 90.94 105 ARG A CA 1
ATOM 776 C C . ARG A 1 105 ? -16.253 -3.176 2.599 1.00 90.94 105 ARG A C 1
ATOM 778 O O . ARG A 1 105 ? -16.964 -3.066 3.605 1.00 90.94 105 ARG A O 1
ATOM 785 N N . PRO A 1 106 ? -14.930 -3.410 2.667 1.00 89.94 106 PRO A N 1
ATOM 786 C CA . PRO A 1 106 ? -14.235 -3.696 3.921 1.00 89.94 106 PRO A CA 1
ATOM 787 C C . PRO A 1 106 ? -14.425 -2.580 4.957 1.00 89.94 106 PRO A C 1
ATOM 789 O O . PRO A 1 106 ? -14.717 -2.862 6.115 1.00 89.94 106 PRO A O 1
ATOM 792 N N . GLY A 1 107 ? -14.415 -1.310 4.535 1.00 91.12 107 GLY A N 1
ATOM 793 C CA . GLY A 1 107 ? -14.686 -0.180 5.432 1.00 91.12 107 GLY A CA 1
ATOM 794 C C . GLY A 1 107 ? -16.076 -0.222 6.084 1.00 91.12 107 GLY A C 1
ATOM 795 O O . GLY A 1 107 ? -16.215 0.089 7.260 1.00 91.12 107 GLY A O 1
ATOM 796 N N . ARG A 1 108 ? -17.123 -0.668 5.371 1.00 91.62 108 ARG A N 1
ATOM 797 C CA . ARG A 1 108 ? -18.453 -0.875 5.986 1.00 91.62 108 ARG A CA 1
ATOM 798 C C . ARG A 1 108 ? -18.481 -2.113 6.875 1.00 91.62 108 ARG A C 1
ATOM 800 O O . ARG A 1 108 ? -19.212 -2.134 7.859 1.00 91.62 108 ARG A O 1
ATOM 807 N N . ALA A 1 109 ? -17.721 -3.142 6.508 1.00 93.25 109 ALA A N 1
ATOM 808 C CA . ALA A 1 109 ? -17.645 -4.374 7.274 1.00 93.25 109 ALA A CA 1
ATOM 809 C C . ALA A 1 109 ? -16.991 -4.167 8.646 1.00 93.25 109 ALA A C 1
ATOM 811 O O . ALA A 1 109 ? -17.343 -4.894 9.564 1.00 93.25 109 ALA A O 1
ATOM 812 N N . LEU A 1 110 ? -16.132 -3.154 8.805 1.00 93.62 110 LEU A N 1
ATOM 813 C CA . LEU A 1 110 ? -15.458 -2.833 10.067 1.00 93.62 110 LEU A CA 1
ATOM 814 C C . LEU A 1 110 ? -16.425 -2.710 11.260 1.00 93.62 110 LEU A C 1
ATOM 816 O O . LEU A 1 110 ? -16.140 -3.219 12.333 1.00 93.62 110 LEU A O 1
ATOM 820 N N . ALA A 1 111 ? -17.614 -2.135 11.055 1.00 94.62 111 ALA A N 1
ATOM 821 C CA . ALA A 1 111 ? -18.629 -1.986 12.102 1.00 94.62 111 ALA A CA 1
ATOM 822 C C . ALA A 1 111 ? -19.361 -3.293 12.484 1.00 94.62 111 ALA A C 1
ATOM 824 O O . ALA A 1 111 ? -20.194 -3.287 13.387 1.00 94.62 111 ALA A O 1
ATOM 825 N N . ARG A 1 112 ? -19.115 -4.408 11.781 1.00 95.38 112 ARG A N 1
ATOM 826 C CA . ARG A 1 112 ? -19.813 -5.691 12.000 1.00 95.38 112 ARG A CA 1
ATOM 827 C C . ARG A 1 112 ? -19.179 -6.552 13.089 1.00 95.38 112 ARG A C 1
ATOM 829 O O . ARG A 1 112 ? -19.748 -7.584 13.435 1.00 95.38 112 ARG A O 1
ATOM 836 N N . PHE A 1 113 ? -18.006 -6.174 13.583 1.00 92.44 113 PHE A N 1
ATOM 837 C CA . PHE A 1 113 ? -17.251 -6.925 14.581 1.00 92.44 113 PHE A CA 1
ATOM 838 C C . PHE A 1 113 ? -16.776 -5.971 15.679 1.00 92.44 113 PHE A C 1
ATOM 840 O O . PHE A 1 113 ? -16.850 -4.757 15.526 1.00 92.44 113 PHE A O 1
ATOM 847 N N . SER A 1 114 ? -16.294 -6.520 16.791 1.00 94.12 114 SER A N 1
ATOM 848 C CA . SER A 1 114 ? -15.775 -5.756 17.935 1.00 94.12 114 SER A CA 1
ATOM 849 C C . SER A 1 114 ? -14.310 -6.075 18.241 1.00 94.12 114 SER A C 1
ATOM 851 O O . SER A 1 114 ? -13.842 -5.852 19.355 1.00 94.12 114 SER A O 1
ATOM 853 N N . ILE A 1 115 ? -13.594 -6.656 17.275 1.00 94.25 115 ILE A N 1
ATOM 854 C CA . ILE A 1 115 ? -12.201 -7.077 17.439 1.00 94.25 115 ILE A CA 1
ATOM 855 C C . ILE A 1 115 ? -11.321 -5.823 17.486 1.00 94.25 115 ILE A C 1
ATOM 857 O O . ILE A 1 115 ? -11.429 -5.002 16.570 1.00 94.25 115 ILE A O 1
ATOM 861 N N . PRO A 1 116 ? -10.440 -5.668 18.493 1.00 96.38 116 PRO A N 1
ATOM 862 C CA . PRO A 1 116 ? -9.482 -4.572 18.519 1.00 96.38 116 PRO A CA 1
ATOM 863 C C . PRO A 1 116 ? -8.743 -4.461 17.185 1.00 96.38 116 PRO A C 1
ATOM 865 O O . PRO A 1 116 ? -8.132 -5.423 16.725 1.00 96.38 116 PRO A O 1
ATOM 868 N N . THR A 1 117 ? -8.812 -3.291 16.555 1.00 96.62 117 THR A N 1
ATOM 869 C CA . THR A 1 117 ? -8.282 -3.062 15.208 1.00 96.62 117 THR A CA 1
ATOM 870 C C . THR A 1 117 ? -7.453 -1.786 15.175 1.00 96.62 117 THR A C 1
ATOM 872 O O . THR A 1 117 ? -7.906 -0.740 15.632 1.00 96.62 117 THR A O 1
ATOM 875 N N . LEU A 1 118 ? -6.262 -1.855 14.583 1.00 97.69 118 LEU A N 1
ATOM 876 C CA . LEU A 1 118 ? -5.458 -0.687 14.233 1.00 97.69 118 LEU A CA 1
ATOM 877 C C . LEU A 1 118 ? -5.629 -0.373 12.744 1.00 97.69 118 LEU A C 1
ATOM 879 O O . LEU A 1 118 ? -5.398 -1.234 11.898 1.00 97.69 118 LEU A O 1
ATOM 883 N N . LEU A 1 119 ? -5.992 0.867 12.422 1.00 97.25 119 LEU A N 1
ATOM 884 C CA . LEU A 1 119 ? -5.939 1.402 11.064 1.00 97.25 119 LEU A CA 1
ATOM 885 C C . LEU A 1 119 ? -4.733 2.328 10.918 1.00 97.25 119 LEU A C 1
ATOM 887 O O . LEU A 1 119 ? -4.721 3.415 11.495 1.00 97.25 119 LEU A O 1
ATOM 891 N N . CYS A 1 120 ? -3.760 1.924 10.107 1.00 97.81 120 CYS A N 1
ATOM 892 C CA . CYS A 1 120 ? -2.668 2.784 9.659 1.00 97.81 120 CYS A CA 1
ATOM 893 C C . CYS A 1 120 ? -3.099 3.508 8.378 1.00 97.81 120 CYS A C 1
ATOM 895 O O . CYS A 1 120 ? -3.384 2.861 7.373 1.00 97.81 120 CYS A O 1
ATOM 897 N N . VAL A 1 121 ? -3.203 4.835 8.424 1.00 97.44 121 VAL A N 1
ATOM 898 C CA . VAL A 1 121 ? -3.789 5.645 7.349 1.00 97.44 121 VAL A CA 1
ATOM 899 C C . VAL A 1 121 ? -2.783 6.674 6.848 1.00 97.44 121 VAL A C 1
ATOM 901 O O . VAL A 1 121 ? -2.383 7.559 7.603 1.00 97.44 121 VAL A O 1
ATOM 904 N N . CYS A 1 122 ? -2.426 6.586 5.570 1.00 97.19 122 CYS A N 1
ATOM 905 C CA . CYS A 1 122 ? -1.643 7.599 4.865 1.00 97.19 122 CYS A CA 1
ATOM 906 C C . CYS A 1 122 ? -2.554 8.776 4.486 1.00 97.19 122 CYS A C 1
ATOM 908 O O . CYS A 1 122 ? -3.574 8.588 3.823 1.00 97.19 122 CYS A O 1
ATOM 910 N N . ASP A 1 123 ? -2.234 9.990 4.929 1.00 96.25 123 ASP A N 1
ATOM 911 C CA . ASP A 1 123 ? -3.104 11.162 4.784 1.00 96.25 123 ASP A CA 1
ATOM 912 C C . ASP A 1 123 ? -3.262 11.622 3.326 1.00 96.25 123 ASP A C 1
ATOM 914 O O . ASP A 1 123 ? -4.320 12.154 2.979 1.00 96.25 123 ASP A O 1
ATOM 918 N N . ASN A 1 124 ? -2.268 11.349 2.473 1.00 94.44 124 ASN A N 1
ATOM 919 C CA . ASN A 1 124 ? -2.262 11.720 1.055 1.00 94.44 124 ASN A CA 1
ATOM 920 C C . ASN A 1 124 ? -2.581 10.535 0.118 1.00 94.44 124 ASN A C 1
ATOM 922 O O . ASN A 1 124 ? -2.384 10.622 -1.091 1.00 94.44 124 ASN A O 1
ATOM 926 N N . ASP A 1 125 ? -3.103 9.425 0.650 1.00 92.62 125 ASP A N 1
ATOM 927 C CA . ASP A 1 125 ? -3.416 8.224 -0.132 1.00 92.62 125 ASP A CA 1
ATOM 928 C C . ASP A 1 125 ? -4.488 8.489 -1.207 1.00 92.62 125 ASP A C 1
ATOM 930 O O . ASP A 1 125 ? -5.653 8.758 -0.897 1.00 92.62 125 ASP A O 1
ATOM 934 N N . ALA A 1 126 ? -4.107 8.401 -2.484 1.00 89.00 126 ALA A N 1
ATOM 935 C CA . ALA A 1 126 ? -5.033 8.541 -3.606 1.00 89.00 126 ALA A CA 1
ATOM 936 C C . ALA A 1 126 ? -5.847 7.252 -3.887 1.00 89.00 126 ALA A C 1
ATOM 938 O O . ALA A 1 126 ? -7.071 7.356 -4.028 1.00 89.00 126 ALA A O 1
ATOM 939 N N . PRO A 1 127 ? -5.241 6.046 -3.939 1.00 86.00 127 PRO A N 1
ATOM 940 C CA . PRO A 1 127 ? -5.952 4.769 -4.053 1.00 86.00 127 PRO A CA 1
ATOM 941 C C . PRO A 1 127 ? -6.972 4.466 -2.952 1.00 86.00 127 PRO A C 1
ATOM 943 O O . PRO A 1 127 ? -8.047 3.932 -3.234 1.00 86.00 127 PRO A O 1
ATOM 946 N N . ALA A 1 128 ? -6.637 4.780 -1.701 1.00 89.00 128 ALA A N 1
ATOM 947 C CA . ALA A 1 128 ? -7.425 4.472 -0.511 1.00 89.00 128 ALA A CA 1
ATOM 948 C C . ALA A 1 128 ? -7.602 5.722 0.379 1.00 89.00 128 ALA A C 1
ATOM 950 O O . ALA A 1 128 ? -7.027 5.814 1.464 1.00 89.00 128 ALA A O 1
ATOM 951 N N . PRO A 1 129 ? -8.460 6.682 -0.027 1.00 92.38 129 PRO A N 1
ATOM 952 C CA . PRO A 1 129 ? -8.513 8.008 0.583 1.00 92.38 129 PRO A CA 1
ATOM 953 C C . PRO A 1 129 ? -8.740 8.022 2.097 1.00 92.38 129 PRO A C 1
ATOM 955 O O . PRO A 1 129 ? -9.789 7.584 2.594 1.00 92.38 129 PRO A O 1
ATOM 958 N N . ALA A 1 130 ? -7.812 8.662 2.816 1.00 95.75 130 ALA A N 1
ATOM 959 C CA . ALA A 1 130 ? -7.793 8.769 4.274 1.00 95.75 130 ALA A CA 1
ATOM 960 C C . ALA A 1 130 ? -9.134 9.201 4.874 1.00 95.75 130 ALA A C 1
ATOM 962 O O . ALA A 1 130 ? -9.625 8.600 5.827 1.00 95.75 130 ALA A O 1
ATOM 963 N N . LYS A 1 131 ? -9.775 10.222 4.292 1.00 96.06 131 LYS A N 1
ATOM 964 C CA . LYS A 1 131 ? -11.070 10.742 4.762 1.00 96.06 131 LYS A CA 1
ATOM 965 C C . LYS A 1 131 ? -12.152 9.660 4.795 1.00 96.06 131 LYS A C 1
ATOM 967 O O . LYS A 1 131 ? -12.932 9.599 5.744 1.00 96.06 131 LYS A O 1
ATOM 972 N N . THR A 1 132 ? -12.214 8.816 3.765 1.00 94.62 132 THR A N 1
ATOM 973 C CA . THR A 1 132 ? -13.197 7.729 3.686 1.00 94.62 132 THR A CA 1
ATOM 974 C C . THR A 1 132 ? -12.871 6.631 4.692 1.00 94.62 132 THR A C 1
ATOM 976 O O . THR A 1 132 ? -13.775 6.190 5.400 1.00 94.62 132 THR A O 1
ATOM 979 N N . THR A 1 133 ? -11.599 6.251 4.812 1.00 94.31 133 THR A N 1
ATOM 980 C CA . THR A 1 133 ? -11.131 5.256 5.788 1.00 94.31 133 THR A CA 1
ATOM 981 C C . THR A 1 133 ? -11.428 5.694 7.223 1.00 94.31 133 THR A C 1
ATOM 983 O O . THR A 1 133 ? -12.097 4.976 7.964 1.00 94.31 133 THR A O 1
ATOM 986 N N . LYS A 1 134 ? -11.046 6.923 7.593 1.00 96.50 134 LYS A N 1
ATOM 987 C CA . LYS A 1 134 ? -11.299 7.506 8.920 1.00 96.50 134 LYS A CA 1
ATOM 988 C C . LYS A 1 134 ? -12.793 7.590 9.230 1.00 96.50 134 LYS A C 1
ATOM 990 O O . LYS A 1 134 ? -13.197 7.242 10.333 1.00 96.50 134 LYS A O 1
ATOM 995 N N . ARG A 1 135 ? -13.630 7.972 8.256 1.00 96.94 135 ARG A N 1
ATOM 996 C 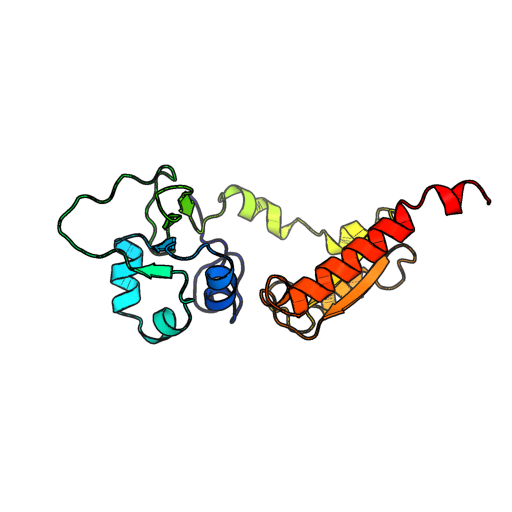CA . ARG A 1 135 ? -15.096 8.001 8.419 1.00 96.94 135 ARG A CA 1
ATOM 997 C C . ARG A 1 135 ? -15.666 6.635 8.802 1.00 96.94 135 ARG A C 1
ATOM 999 O O . ARG A 1 135 ? -16.579 6.573 9.612 1.00 96.94 135 ARG A O 1
ATOM 1006 N N . HIS A 1 136 ? -15.143 5.548 8.240 1.00 95.81 136 HIS A N 1
ATOM 1007 C CA . HIS A 1 136 ? -15.601 4.198 8.575 1.00 95.81 136 HIS A CA 1
ATOM 1008 C C . HIS A 1 136 ? -15.218 3.745 9.991 1.00 95.81 136 HIS A C 1
ATOM 1010 O O . HIS A 1 136 ? -15.888 2.875 10.536 1.00 95.81 136 HIS A O 1
ATOM 1016 N N . ALA A 1 137 ? -14.194 4.353 10.593 1.00 96.00 137 ALA A N 1
ATOM 1017 C CA . ALA A 1 137 ? -13.782 4.094 11.971 1.00 96.00 137 ALA A CA 1
ATOM 1018 C C . ALA A 1 137 ? -14.494 4.978 13.010 1.00 96.00 137 ALA A C 1
ATOM 1020 O O . ALA A 1 137 ? -14.440 4.690 14.204 1.00 96.00 137 ALA A O 1
ATOM 1021 N N . GLN A 1 138 ? -15.142 6.068 12.585 1.00 95.75 138 GLN A N 1
ATOM 1022 C CA . GLN A 1 138 ? -15.780 7.017 13.500 1.00 95.75 138 GLN A CA 1
ATOM 1023 C C . GLN A 1 138 ? -16.825 6.325 14.383 1.00 95.75 138 GLN A C 1
ATOM 1025 O O . GLN A 1 138 ? -17.732 5.658 13.891 1.00 95.75 138 GLN A O 1
ATOM 1030 N N . GLY A 1 139 ? -16.697 6.513 15.698 1.00 94.31 139 GLY A N 1
ATOM 1031 C CA . GLY A 1 139 ? -17.605 5.939 16.694 1.00 94.31 139 GLY A CA 1
ATOM 1032 C C . GLY A 1 139 ? -17.350 4.467 17.037 1.00 94.31 139 GLY A C 1
ATOM 1033 O O . GLY A 1 139 ? -18.019 3.937 17.921 1.00 94.31 139 GLY A O 1
ATOM 1034 N N . LEU A 1 140 ? -16.384 3.801 16.396 1.00 96.88 140 LEU A N 1
ATOM 1035 C CA . LEU A 1 140 ? -16.037 2.416 16.712 1.00 96.88 140 LEU A CA 1
ATOM 1036 C C . LEU A 1 140 ? -14.974 2.374 17.816 1.00 96.88 140 LEU A C 1
ATOM 1038 O O . LEU A 1 140 ? -13.786 2.524 17.552 1.00 96.88 140 LEU A O 1
ATOM 1042 N N . ALA A 1 141 ? -15.394 2.130 19.061 1.00 95.75 141 ALA A N 1
ATOM 1043 C CA . ALA A 1 141 ? -14.503 2.138 20.231 1.00 95.75 141 ALA A CA 1
ATOM 1044 C C . ALA A 1 141 ? -13.364 1.097 20.175 1.00 95.75 141 ALA A C 1
ATOM 1046 O O . ALA A 1 141 ? -12.340 1.265 20.828 1.00 95.75 141 ALA A O 1
ATOM 1047 N N . HIS A 1 142 ? -13.535 0.026 19.395 1.00 95.75 142 HIS A N 1
ATOM 1048 C CA . HIS A 1 142 ? -12.526 -1.019 19.199 1.00 95.75 142 HIS A CA 1
ATOM 1049 C C . HIS A 1 142 ? -11.511 -0.680 18.093 1.00 95.75 142 HIS A C 1
ATOM 1051 O O . HIS A 1 142 ? -10.597 -1.466 17.852 1.00 95.75 142 HIS A O 1
ATOM 1057 N N . VAL A 1 143 ? -11.670 0.452 17.397 1.00 97.62 143 VAL A N 1
ATOM 1058 C CA . VAL A 1 143 ? -10.798 0.857 16.290 1.00 97.62 143 VAL A CA 1
ATOM 1059 C C . VAL A 1 143 ? -9.906 2.014 16.722 1.00 97.62 143 VAL A C 1
ATOM 1061 O O . VAL A 1 143 ? -10.376 3.116 16.997 1.00 97.62 143 VAL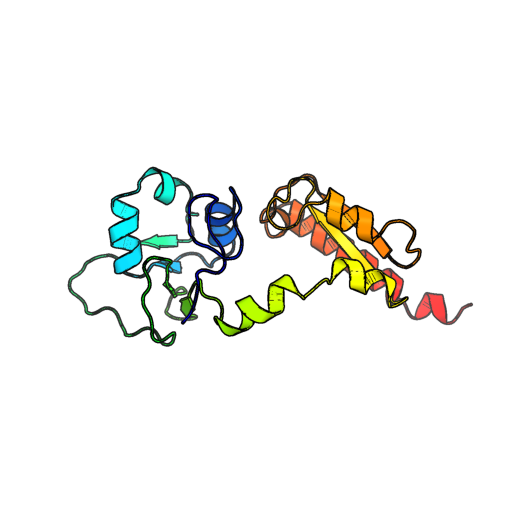 A O 1
ATOM 1064 N N . GLN A 1 144 ? -8.598 1.782 16.715 1.00 97.50 144 GLN A N 1
ATOM 1065 C CA . GLN A 1 144 ? -7.584 2.821 16.837 1.00 97.50 144 GLN A CA 1
ATOM 1066 C C . GLN A 1 144 ? -7.165 3.281 15.437 1.00 97.50 144 GLN A C 1
ATOM 1068 O O . GLN A 1 144 ? -6.870 2.458 14.574 1.00 97.50 144 GLN A O 1
ATOM 1073 N N . VAL A 1 145 ? -7.099 4.593 15.205 1.00 97.88 145 VAL A N 1
ATOM 1074 C CA . VAL A 1 145 ? -6.625 5.160 13.935 1.00 97.88 145 VAL A CA 1
ATOM 1075 C C . VAL A 1 145 ? -5.287 5.853 14.146 1.00 97.88 145 VAL A C 1
ATOM 1077 O O . VAL A 1 145 ? -5.193 6.789 14.936 1.00 97.88 145 VAL A O 1
ATOM 1080 N N . GLN A 1 146 ? -4.276 5.438 13.389 1.00 98.19 146 GLN A N 1
ATOM 1081 C CA . GLN A 1 146 ? -2.958 6.055 13.344 1.00 98.19 146 GLN A CA 1
ATOM 1082 C C . GLN A 1 146 ? -2.745 6.702 11.974 1.00 98.19 146 GLN A C 1
ATOM 1084 O O . GLN A 1 146 ? -2.911 6.052 10.947 1.00 98.19 146 GLN A O 1
ATOM 1089 N N . SER A 1 147 ? -2.423 7.998 11.957 1.00 97.75 147 SER A N 1
ATOM 1090 C CA . SER A 1 147 ? -2.236 8.764 10.714 1.00 97.75 147 SER A CA 1
ATOM 1091 C C . SER A 1 147 ? -0.756 9.008 10.418 1.00 97.75 147 SER A C 1
ATOM 1093 O O . SER A 1 147 ? 0.030 9.243 11.344 1.00 97.75 147 SER A O 1
ATOM 1095 N N . TYR A 1 148 ? -0.411 8.982 9.132 1.00 97.75 148 TYR A N 1
ATOM 1096 C CA . TYR A 1 148 ? 0.925 9.218 8.589 1.00 97.75 148 TYR A CA 1
ATOM 1097 C C . TYR A 1 148 ? 0.819 10.250 7.466 1.00 97.75 148 TYR A C 1
ATOM 1099 O O . TYR A 1 148 ? 0.025 10.077 6.546 1.00 97.75 148 TYR A O 1
ATOM 1107 N N . VAL A 1 149 ? 1.611 11.322 7.528 1.00 96.19 149 VAL A N 1
ATOM 1108 C CA . VAL A 1 149 ? 1.630 12.358 6.482 1.00 96.19 149 VAL A CA 1
ATOM 1109 C C . VAL A 1 149 ? 2.521 11.882 5.336 1.00 96.19 149 VAL A C 1
ATOM 1111 O O . VAL A 1 149 ? 3.684 12.261 5.264 1.00 96.19 149 VAL A O 1
ATOM 1114 N N . CYS A 1 150 ? 1.994 10.986 4.506 1.00 94.25 150 CYS A N 1
ATOM 1115 C CA . CYS A 1 150 ? 2.708 10.377 3.387 1.00 94.25 150 CYS A CA 1
ATOM 1116 C C . CYS A 1 150 ? 1.738 9.879 2.303 1.00 94.25 150 CYS A C 1
ATOM 1118 O O . CYS A 1 150 ? 0.523 9.828 2.541 1.00 94.25 150 CYS A O 1
ATOM 1120 N N . ASP A 1 151 ? 2.270 9.531 1.130 1.00 92.25 151 ASP A N 1
ATOM 1121 C CA . ASP A 1 151 ? 1.510 8.931 0.030 1.00 92.25 151 ASP A CA 1
ATOM 1122 C C . ASP A 1 151 ? 1.292 7.416 0.256 1.00 92.25 151 ASP A C 1
ATOM 1124 O O . ASP A 1 151 ? 1.615 6.863 1.315 1.00 92.25 151 ASP A O 1
ATOM 1128 N N . HIS A 1 152 ? 0.683 6.731 -0.719 1.00 91.56 152 HIS A N 1
ATOM 1129 C CA . HIS A 1 152 ? 0.257 5.333 -0.587 1.00 91.56 152 HIS A CA 1
ATOM 1130 C C . HIS A 1 152 ? 1.438 4.384 -0.371 1.00 91.56 152 HIS A C 1
ATOM 1132 O O . HIS A 1 152 ? 1.372 3.495 0.477 1.00 91.56 152 HIS A O 1
ATOM 1138 N N . PHE A 1 153 ? 2.522 4.563 -1.132 1.00 90.62 153 PHE A N 1
ATOM 1139 C CA . PHE A 1 153 ? 3.665 3.653 -1.071 1.00 90.62 153 PHE A CA 1
ATOM 1140 C C . PHE A 1 153 ? 4.731 4.051 -0.047 1.00 90.62 153 PHE A C 1
ATOM 1142 O O . PHE A 1 153 ? 5.511 3.199 0.379 1.00 90.62 153 PHE A O 1
ATOM 1149 N N . ASP A 1 154 ? 4.746 5.310 0.389 1.00 91.19 154 ASP A N 1
ATOM 1150 C CA . ASP A 1 154 ? 5.739 5.832 1.333 1.00 91.19 154 ASP A CA 1
ATOM 1151 C C . ASP A 1 154 ? 5.745 5.082 2.671 1.00 91.19 154 ASP A C 1
ATOM 1153 O O . ASP A 1 154 ? 6.798 4.911 3.281 1.00 91.19 154 ASP A O 1
ATOM 1157 N N . ILE A 1 155 ? 4.590 4.578 3.120 1.00 94.62 155 ILE A N 1
ATOM 1158 C CA . ILE A 1 155 ? 4.473 3.814 4.374 1.00 94.62 155 ILE A CA 1
ATOM 1159 C C . ILE A 1 155 ? 5.255 2.495 4.362 1.00 94.62 155 ILE A C 1
ATOM 1161 O O . ILE A 1 155 ? 5.484 1.905 5.414 1.00 94.62 155 ILE A O 1
ATOM 1165 N N . TYR A 1 156 ? 5.676 2.021 3.192 1.00 93.12 156 TYR A N 1
ATOM 1166 C CA . TYR A 1 156 ? 6.423 0.775 3.049 1.00 93.12 156 TYR A CA 1
ATOM 1167 C C . TYR A 1 156 ? 7.941 0.977 2.988 1.00 93.12 156 TYR A C 1
ATOM 1169 O O . TYR A 1 156 ? 8.674 -0.007 2.905 1.00 93.12 156 TYR A O 1
ATOM 1177 N N . VAL A 1 157 ? 8.433 2.222 3.040 1.00 90.12 157 VAL A N 1
ATOM 1178 C CA . VAL A 1 157 ? 9.869 2.530 3.005 1.00 90.12 157 VAL A CA 1
ATOM 1179 C C . VAL A 1 157 ? 10.279 3.582 4.043 1.00 90.12 157 VAL A C 1
ATOM 1181 O O . VAL A 1 157 ? 9.469 4.361 4.545 1.00 90.12 157 VAL A O 1
ATOM 1184 N N . GLY A 1 158 ? 11.575 3.623 4.360 1.00 91.88 158 GLY A N 1
ATOM 1185 C CA . GLY A 1 158 ? 12.187 4.702 5.142 1.00 91.88 158 GLY A CA 1
ATOM 1186 C C . GLY A 1 158 ? 11.565 4.924 6.527 1.00 91.88 158 GLY A C 1
ATOM 1187 O O . GLY A 1 158 ? 11.192 3.986 7.226 1.00 91.88 158 GLY A O 1
ATOM 1188 N N . GLU A 1 159 ? 11.475 6.189 6.944 1.00 94.94 159 GLU A N 1
ATOM 1189 C CA . GLU A 1 159 ? 11.012 6.557 8.288 1.00 94.94 159 GLU A CA 1
ATOM 1190 C C . GLU A 1 159 ? 9.538 6.199 8.532 1.00 94.94 159 GLU A C 1
ATOM 1192 O O . GLU A 1 159 ? 9.178 5.770 9.632 1.00 94.94 159 GLU A O 1
ATOM 1197 N N . HIS A 1 160 ? 8.682 6.344 7.515 1.00 96.19 160 HIS A N 1
ATOM 1198 C CA . HIS A 1 160 ? 7.264 6.010 7.634 1.00 96.19 160 HIS A CA 1
ATOM 1199 C C . HIS A 1 160 ? 7.056 4.514 7.869 1.00 96.19 160 HIS A C 1
ATOM 1201 O O . HIS A 1 160 ? 6.245 4.164 8.727 1.00 96.19 160 HIS A O 1
ATOM 1207 N N . PHE A 1 161 ? 7.834 3.656 7.202 1.00 96.25 161 PHE A N 1
ATOM 1208 C CA . PHE A 1 161 ? 7.854 2.218 7.471 1.00 96.25 161 PHE A CA 1
ATOM 1209 C C . PHE A 1 161 ? 8.254 1.907 8.906 1.00 96.25 161 PHE A C 1
ATOM 1211 O O . PHE A 1 161 ? 7.505 1.258 9.634 1.00 96.25 161 PHE A O 1
ATOM 1218 N N . GLU A 1 162 ? 9.395 2.434 9.344 1.00 97.88 162 GLU A N 1
ATOM 1219 C CA . GLU A 1 162 ? 9.904 2.207 10.696 1.00 97.88 162 GLU A CA 1
ATOM 1220 C C . GLU A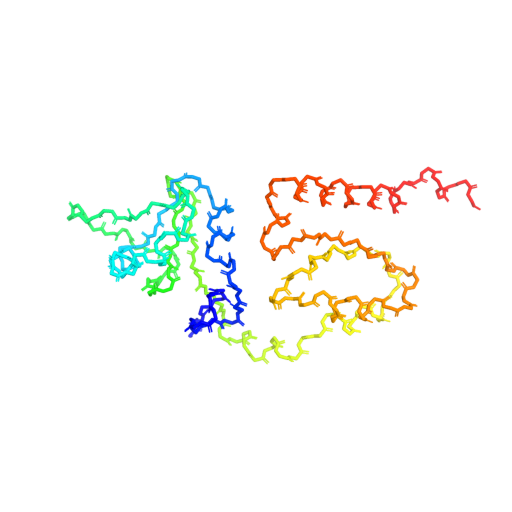 1 162 ? 8.901 2.658 11.765 1.00 97.88 162 GLU A C 1
ATOM 1222 O O . GLU A 1 162 ? 8.693 1.995 12.785 1.00 97.88 162 GLU A O 1
ATOM 1227 N N . ARG A 1 163 ? 8.227 3.786 11.528 1.00 98.00 163 ARG A N 1
ATOM 1228 C CA . ARG A 1 163 ? 7.167 4.279 12.405 1.00 98.00 163 ARG A CA 1
ATOM 1229 C C . ARG A 1 163 ? 5.935 3.373 12.380 1.00 98.00 163 ARG A C 1
ATOM 1231 O O . ARG A 1 163 ? 5.428 3.038 13.446 1.00 98.00 163 ARG A O 1
ATOM 1238 N N . ALA A 1 164 ? 5.470 2.965 11.200 1.00 98.06 164 ALA A N 1
ATOM 1239 C CA . ALA A 1 164 ? 4.308 2.094 11.060 1.00 98.06 164 ALA A CA 1
ATOM 1240 C C . ALA A 1 164 ? 4.523 0.740 11.747 1.00 98.06 164 ALA A C 1
ATOM 1242 O O . ALA A 1 164 ? 3.648 0.292 12.485 1.00 98.06 164 ALA A O 1
ATOM 1243 N N . VAL A 1 165 ? 5.704 0.135 11.587 1.00 98.19 165 VAL A N 1
ATOM 1244 C CA . VAL A 1 165 ? 6.075 -1.114 12.267 1.00 98.19 165 VAL A CA 1
ATOM 1245 C C . VAL A 1 165 ? 6.064 -0.936 13.786 1.00 98.19 165 VAL A C 1
ATOM 1247 O O . VAL A 1 165 ? 5.454 -1.744 14.484 1.00 98.19 165 VAL A O 1
ATOM 1250 N N . ARG A 1 166 ? 6.661 0.139 14.321 1.00 98.38 166 ARG A N 1
ATOM 1251 C CA . ARG A 1 166 ? 6.622 0.420 15.770 1.00 98.38 166 ARG A CA 1
ATOM 1252 C C . ARG A 1 166 ? 5.198 0.566 16.302 1.00 98.38 166 ARG A C 1
ATOM 1254 O O . ARG A 1 166 ? 4.878 -0.002 17.345 1.00 98.38 166 ARG A O 1
ATOM 1261 N N . ASP A 1 167 ? 4.342 1.298 15.594 1.00 98.31 167 ASP A N 1
ATOM 1262 C CA . ASP A 1 167 ? 2.951 1.507 16.004 1.00 98.31 167 ASP A CA 1
ATOM 1263 C C . ASP A 1 167 ? 2.152 0.190 15.977 1.00 98.31 167 ASP A C 1
ATOM 1265 O O . ASP A 1 167 ? 1.379 -0.088 16.898 1.00 98.31 167 ASP A O 1
ATOM 1269 N N . GLN A 1 168 ? 2.373 -0.646 14.955 1.00 97.94 168 GLN A N 1
ATOM 1270 C CA . GLN A 1 168 ? 1.771 -1.977 14.831 1.00 97.94 168 GLN A CA 1
ATOM 1271 C C . GLN A 1 168 ? 2.219 -2.913 15.956 1.00 97.94 168 GLN A C 1
ATOM 1273 O O . GLN A 1 168 ? 1.372 -3.545 16.587 1.00 97.94 168 GLN A O 1
ATOM 1278 N N . LEU A 1 169 ? 3.522 -2.972 16.245 1.00 97.62 169 LEU A N 1
ATOM 1279 C CA . LEU A 1 169 ? 4.065 -3.776 17.342 1.00 97.62 169 LEU A CA 1
ATOM 1280 C C . LEU A 1 169 ? 3.503 -3.315 18.687 1.00 97.62 169 LEU A C 1
ATOM 1282 O O . LEU A 1 169 ? 2.941 -4.126 19.414 1.00 97.62 169 LEU A O 1
ATOM 1286 N N . SER A 1 170 ? 3.531 -2.009 18.968 1.00 97.06 170 SER A N 1
ATOM 1287 C CA . SER A 1 170 ? 2.977 -1.445 20.205 1.00 97.06 170 SER A CA 1
ATOM 1288 C C . SER A 1 170 ? 1.482 -1.742 20.366 1.00 97.06 170 SER A C 1
ATOM 1290 O O . SER A 1 170 ? 0.997 -1.992 21.471 1.00 97.06 170 SER A O 1
ATOM 1292 N N . PHE A 1 171 ? 0.721 -1.720 19.269 1.00 97.06 171 PHE A N 1
ATOM 1293 C CA . PHE A 1 171 ? -0.680 -2.117 19.292 1.00 97.06 171 PHE A CA 1
ATOM 1294 C C . PHE A 1 171 ? -0.843 -3.600 19.634 1.00 97.06 171 PHE A C 1
ATOM 1296 O O . PHE A 1 171 ? -1.621 -3.920 20.531 1.00 97.06 171 PHE A O 1
ATOM 1303 N N . LEU A 1 172 ? -0.110 -4.490 18.959 1.00 95.88 172 LEU A N 1
ATOM 1304 C CA . LEU A 1 172 ? -0.180 -5.932 19.200 1.00 95.88 172 LEU A CA 1
ATOM 1305 C C . LEU A 1 172 ? 0.252 -6.287 20.625 1.00 95.88 172 LEU A C 1
ATOM 1307 O O . LEU A 1 172 ? -0.464 -7.025 21.294 1.00 95.88 172 LEU A O 1
ATOM 1311 N N . GLU A 1 173 ? 1.347 -5.710 21.120 1.00 95.06 173 GLU A N 1
ATOM 1312 C CA . GLU A 1 173 ? 1.801 -5.865 22.505 1.00 95.06 173 GLU A CA 1
ATOM 1313 C C . GLU A 1 173 ? 0.678 -5.521 23.487 1.00 95.06 173 GLU A C 1
ATOM 1315 O O . GLU A 1 173 ? 0.325 -6.348 24.319 1.00 95.06 173 GLU A O 1
ATOM 1320 N N . ARG A 1 174 ? 0.007 -4.371 23.333 1.00 93.31 174 ARG A N 1
ATOM 1321 C CA . ARG A 1 174 ? -1.135 -4.008 24.195 1.00 93.31 174 ARG A CA 1
ATOM 1322 C C . ARG A 1 174 ? -2.317 -4.979 24.102 1.00 93.31 174 ARG A C 1
ATOM 1324 O O . ARG A 1 174 ? -3.043 -5.135 25.080 1.00 93.31 174 ARG A O 1
ATOM 1331 N N . GLN A 1 175 ? -2.563 -5.589 22.940 1.00 92.88 175 GLN A N 1
ATOM 1332 C CA . GLN A 1 175 ? -3.689 -6.518 22.762 1.00 92.88 175 GLN A CA 1
ATOM 1333 C C . GLN A 1 175 ? -3.395 -7.939 23.259 1.00 92.88 175 GLN A C 1
ATOM 1335 O O . GLN A 1 175 ? -4.328 -8.641 23.665 1.00 92.88 175 GLN A O 1
ATOM 1340 N N . PHE A 1 176 ? -2.128 -8.355 23.216 1.00 89.12 176 PHE A N 1
ATOM 1341 C CA . PHE A 1 176 ? -1.671 -9.707 23.541 1.00 89.12 176 PHE A CA 1
ATOM 1342 C C . PHE A 1 176 ? -0.833 -9.791 24.822 1.00 89.12 176 PHE A C 1
ATOM 1344 O O . PHE A 1 176 ? -0.410 -10.886 25.184 1.00 89.12 176 PHE A O 1
ATOM 1351 N N . ASP A 1 177 ? -0.621 -8.689 25.545 1.00 85.81 177 ASP A N 1
ATOM 1352 C CA . ASP A 1 177 ? -0.026 -8.728 26.880 1.00 85.81 177 ASP A CA 1
ATOM 1353 C C . ASP A 1 177 ? -0.961 -9.476 27.848 1.00 85.81 177 ASP A C 1
ATOM 1355 O O . ASP A 1 177 ? -1.928 -8.945 28.406 1.00 85.81 177 ASP A O 1
ATOM 1359 N N . HIS A 1 178 ? -0.689 -10.771 28.002 1.00 63.53 178 HIS A N 1
ATOM 1360 C CA . HIS A 1 178 ? -1.446 -11.694 28.840 1.00 63.53 178 HIS A CA 1
ATOM 1361 C C . HIS A 1 178 ? -1.313 -11.375 30.336 1.00 63.53 178 HIS A C 1
ATOM 1363 O O . HIS A 1 178 ? -2.193 -11.736 31.119 1.00 63.53 178 HIS A O 1
ATOM 1369 N N . THR A 1 179 ? -0.256 -10.667 30.734 1.00 61.69 179 THR A N 1
ATOM 1370 C CA . THR A 1 179 ? 0.044 -10.324 32.130 1.00 61.69 179 THR A CA 1
ATOM 1371 C C . THR A 1 179 ? -0.924 -9.275 32.681 1.00 61.69 179 THR A C 1
ATOM 1373 O O . THR A 1 179 ? -1.367 -9.383 33.822 1.00 61.69 179 THR A O 1
ATOM 1376 N N . ALA A 1 180 ? -1.335 -8.307 31.855 1.00 54.41 180 ALA A N 1
ATOM 1377 C CA . ALA A 1 180 ? -2.295 -7.267 32.233 1.00 54.41 180 ALA A CA 1
ATOM 1378 C C . ALA A 1 180 ? -3.751 -7.769 32.318 1.00 54.41 180 ALA A C 1
ATOM 1380 O O . ALA A 1 180 ? -4.562 -7.198 33.046 1.00 54.41 180 ALA A O 1
ATOM 1381 N N . ARG A 1 181 ? -4.092 -8.841 31.587 1.00 53.25 181 ARG A N 1
ATOM 1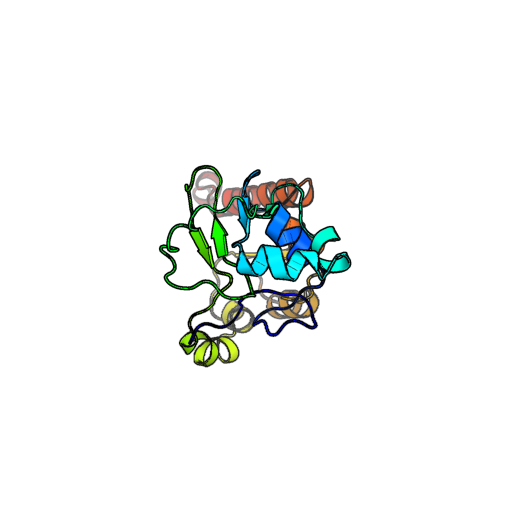382 C CA . ARG A 1 181 ? -5.447 -9.425 31.557 1.00 53.25 181 ARG A CA 1
ATOM 1383 C C . ARG A 1 181 ? -5.733 -10.415 32.687 1.00 53.25 181 ARG A C 1
ATOM 1385 O O . ARG A 1 181 ? -6.896 -10.634 32.986 1.00 53.25 181 ARG A O 1
ATOM 1392 N N . ALA A 1 182 ? -4.709 -11.014 33.293 1.00 51.78 182 ALA A N 1
ATOM 1393 C CA . ALA A 1 182 ? -4.872 -11.956 34.407 1.00 51.78 182 ALA A CA 1
ATOM 1394 C C . ALA A 1 182 ? -5.002 -11.270 35.785 1.00 51.78 182 ALA A C 1
ATOM 1396 O O . ALA A 1 182 ? -5.304 -11.936 36.771 1.00 51.78 182 ALA A O 1
ATOM 1397 N N . ALA A 1 183 ? -4.749 -9.958 35.858 1.00 51.44 183 ALA A N 1
ATOM 1398 C CA . ALA A 1 183 ? -4.801 -9.155 37.083 1.00 51.44 183 ALA A CA 1
ATOM 1399 C C . ALA A 1 183 ? -6.077 -8.290 37.216 1.00 51.44 183 ALA A C 1
ATOM 1401 O O . ALA A 1 183 ? -6.165 -7.486 38.145 1.00 51.44 183 ALA A O 1
ATOM 1402 N N . GLN A 1 184 ? -7.035 -8.433 36.293 1.00 44.88 184 GLN A N 1
ATOM 1403 C CA . GLN A 1 184 ? -8.366 -7.803 36.310 1.00 44.88 184 GLN A CA 1
ATOM 1404 C C . GLN A 1 184 ? -9.438 -8.873 36.498 1.00 44.88 184 GLN A C 1
ATOM 1406 O O . GLN A 1 184 ? -10.440 -8.568 37.180 1.00 44.88 184 GLN A O 1
#

pLDDT: mean 84.05, std 12.1, range [44.88, 98.38]

Nearest PDB structures (foldseek):
  3om8-assembly1_B  TM=8.152E-01  e=1.302E-01  Pseudomonas aeruginosa PAO1
  7yii-assembly1_A  TM=8.447E-01  e=5.754E-01  Rhodococcus opacus
  7yii-assembly1_B  TM=8.269E-01  e=1.029E+00  Rhodococcus opacus
  4etw-assembly2_C  TM=6.733E-01  e=6.985E-01  Shigella flexneri
  1m33-assembly1_A  TM=7.969E-01  e=1.333E+00  Escherichia coli

Sequence (184 aa):
ILLPMAGTSWMPAFVASPDALAGASALLPAGTRLSRRTSTVLKRLPSVRAQLSKNIEPTEIDGREEPETGVGRDSIWGVLRGPNGEFEAANALAARLALRLPLDRPGRALARFSIPTLLCVCDNDAPAPAKTTKRHAQGLAHVQVQSYVCDHFDIYVGEHFERAVRDQLSFLERQFDHTARAAQ

Solvent-accessible surface area (backbone atoms only — not comparable to full-atom values): 10670 Å² total; per-residue (Å²): 114,70,42,34,36,68,25,39,84,89,47,88,35,78,36,43,27,90,54,40,55,35,35,57,32,58,74,43,62,68,58,18,28,35,35,56,66,26,26,59,54,39,72,76,33,62,76,63,49,70,40,47,28,90,19,55,38,69,45,76,90,80,83,68,82,77,77,82,55,94,80,75,63,87,51,74,75,30,28,43,29,36,47,98,68,78,42,78,47,61,49,54,36,62,48,74,47,71,77,44,55,86,74,60,51,67,58,69,50,55,74,77,58,78,66,80,40,80,44,82,35,30,62,58,14,68,74,65,40,29,73,62,57,53,59,47,42,63,91,41,89,40,46,47,79,46,82,39,97,36,43,72,48,46,49,77,40,72,68,47,21,58,50,50,53,50,53,50,50,57,50,49,48,70,75,64,48,63,74,71,64,75,78,112